Protein AF-0000000080723614 (afdb_homodimer)

Foldseek 3Di:
DDDDQDDDPPDDPVNVVLVVQLVCLQQVCLQVVPLVSNLVQADQKAWEACCQPPVVVGIDIDGSNVCSCVQCDQAHSVALQKGKGWDWDDKRWDDDDPFKTKIKTFTKIKIFGFDPPFDSPDPPGDTDFIKIFGWIKIWMWGDDPNGTHTHYIYIHTPDMDTDVNPRSHGPPCPVVPPPPPD/DDDDQDDDPPDDPVNVVLVVVLVVLCQCCLQVVPLVSNLVQADQKAKEACCQPPVVVGIDMDGSNVCSCVQCDQAHSVALQKGKGWDWDDKGWPDDDPFKTKIKTWTKIKIFGFDPPFDSPDPPGDTDFIKIFGWIKIWMWGDDPNGTHTHYIYIHTPDMDTDVNPRSHGPPCPVVPPPPPD

Organism: Metarhizium acridum (strain CQMa 102) (NCBI:txid655827)

Nearest PDB structures (foldseek):
  5std-assembly1_A  TM=8.911E-01  e=7.686E-14  Pyricularia grisea
  1idp-assembly1_C  TM=8.870E-01  e=5.670E-13  Pyricularia grisea
  1std-assembly1_A  TM=8.731E-01  e=3.719E-12  Pyricularia grisea
  8abu-assembly1_C  TM=6.991E-01  e=4.973E-06  Novosphingobium aromaticivorans DSM 12444
  8abu-assembly1_B  TM=6.973E-01  e=5.594E-06  Novosphingobium aromaticivorans DSM 12444

Sequence (364 aa):
MAFEIYTASSLSFQDYVAICQCARALVDGYDRKDKVRVRASLAPSIVVDYSKVVPEWGRKKYEADGFVDLWLGPNHLGVKALATQHLLGAPYFKSVTEGEIVVEWQQLASHGRRLEGEDYMHPLCKISEISDGRSWMQQTYVKVDEQWRIAEIRPEVLYSTGDFLNIGRPDGKDSRNINPSSMAFEIYTASSLSFQDYVAICQCARALVDGYDRKDKVRVRASLAPSIVVDYSKVVPEWGRKKYEADGFVDLWLGPNHLGVKALATQHLLGAPYFKSVTEGEIVVEWQQLASHGRRLEGEDYMHPLCKISEISDGRSWMQQTYVKVDEQWRIAEIRPEVLYSTGDFLNIGRPDGKDSRNINPSS

Structure (mmCIF, N/CA/C/O backbone):
data_AF-0000000080723614-model_v1
#
loop_
_entity.id
_entity.type
_entity.pdbx_description
1 polymer 'Scytalone dehydratase-like protein Arp1'
#
loop_
_atom_site.group_PDB
_atom_site.id
_atom_site.type_symbol
_atom_site.label_atom_id
_atom_site.label_alt_id
_atom_site.label_comp_id
_atom_site.label_asym_id
_atom_site.label_entity_id
_atom_site.label_seq_id
_atom_site.pdbx_PDB_ins_code
_atom_site.Cartn_x
_atom_site.Cartn_y
_atom_site.Cartn_z
_atom_site.occupancy
_atom_site.B_iso_or_equiv
_atom_site.auth_seq_id
_atom_site.auth_comp_id
_atom_site.auth_asym_id
_atom_site.auth_atom_id
_atom_site.pdbx_PDB_model_num
ATOM 1 N N . MET A 1 1 ? -0.157 -5.07 -36.281 1 64.56 1 MET A N 1
ATOM 2 C CA . MET A 1 1 ? -1.461 -5.512 -35.781 1 64.56 1 MET A CA 1
ATOM 3 C C . MET A 1 1 ? -2.014 -4.535 -34.75 1 64.56 1 MET A C 1
ATOM 5 O O . MET A 1 1 ? -1.252 -3.912 -34.031 1 64.56 1 MET A O 1
ATOM 9 N N . ALA A 1 2 ? -3.295 -4.273 -34.906 1 78.81 2 ALA A N 1
ATOM 10 C CA . ALA A 1 2 ? -3.91 -3.26 -34.031 1 78.81 2 ALA A CA 1
ATOM 11 C C . ALA A 1 2 ? -4.074 -3.768 -32.625 1 78.81 2 ALA A C 1
ATOM 13 O O . ALA A 1 2 ? -4.312 -4.957 -32.406 1 78.81 2 ALA A O 1
ATOM 14 N N . PHE A 1 3 ? -3.631 -3.115 -31.672 1 88.44 3 PHE A N 1
ATOM 15 C CA . PHE A 1 3 ? -3.828 -3.422 -30.266 1 88.44 3 PHE A CA 1
ATOM 16 C C . PHE A 1 3 ? -5.309 -3.422 -29.922 1 88.44 3 PHE A C 1
ATOM 18 O O . PHE A 1 3 ? -6.027 -2.467 -30.219 1 88.44 3 PHE A O 1
ATOM 25 N N . GLU A 1 4 ? -5.812 -4.598 -29.391 1 89.12 4 GLU A N 1
ATOM 26 C CA . GLU A 1 4 ? -7.191 -4.691 -28.922 1 89.12 4 GLU A CA 1
ATOM 27 C C . GLU A 1 4 ? -7.246 -4.867 -27.406 1 89.12 4 GLU A C 1
ATOM 29 O O . GLU A 1 4 ? -6.5 -5.672 -26.844 1 89.12 4 GLU A O 1
ATOM 34 N N . ILE A 1 5 ? -8.125 -4.055 -26.812 1 92.69 5 ILE A N 1
ATOM 35 C CA . ILE A 1 5 ? -8.305 -4.172 -25.375 1 92.69 5 ILE A CA 1
ATOM 36 C C . ILE A 1 5 ? -8.961 -5.512 -25.047 1 92.69 5 ILE A C 1
ATOM 38 O O . ILE A 1 5 ? -10.109 -5.758 -25.422 1 92.69 5 ILE A O 1
ATOM 42 N N . TYR A 1 6 ? -8.219 -6.27 -24.281 1 91.25 6 TYR A N 1
ATOM 43 C CA . TYR A 1 6 ? -8.695 -7.594 -23.906 1 91.25 6 TYR A CA 1
ATOM 44 C C . TYR A 1 6 ? -9.656 -7.52 -22.719 1 91.25 6 TYR A C 1
ATOM 46 O O . TYR A 1 6 ? -9.359 -6.875 -21.719 1 91.25 6 TYR A O 1
ATOM 54 N N . THR A 1 7 ? -10.828 -8.109 -22.906 1 89.56 7 THR A N 1
ATOM 55 C CA . THR A 1 7 ? -11.789 -8.289 -21.828 1 89.56 7 THR A CA 1
ATOM 56 C C . THR A 1 7 ? -12.281 -9.734 -21.781 1 89.56 7 THR A C 1
ATOM 58 O O . THR A 1 7 ? -12.82 -10.25 -22.766 1 89.56 7 THR A O 1
ATOM 61 N N . ALA A 1 8 ? -11.992 -10.336 -20.734 1 86.5 8 ALA A N 1
ATOM 62 C CA . ALA A 1 8 ? -12.406 -11.727 -20.625 1 86.5 8 ALA A CA 1
ATOM 63 C C . ALA A 1 8 ? -13.828 -11.836 -20.078 1 86.5 8 ALA A C 1
ATOM 65 O O . ALA A 1 8 ? -14.102 -11.398 -18.953 1 86.5 8 ALA A O 1
ATOM 66 N N . SER A 1 9 ? -14.664 -12.5 -20.766 1 88 9 SER A N 1
ATOM 67 C CA . SER A 1 9 ? -16.031 -12.719 -20.297 1 88 9 SER A CA 1
ATOM 68 C C . SER A 1 9 ? -16.078 -13.82 -19.25 1 88 9 SER A C 1
ATOM 70 O O . SER A 1 9 ? -17.047 -13.914 -18.484 1 88 9 SER A O 1
ATOM 72 N N . SER A 1 10 ? -15.094 -14.602 -19.172 1 92.12 10 SER A N 1
ATOM 73 C CA . SER A 1 10 ? -15.086 -15.758 -18.281 1 92.12 10 SER A CA 1
ATOM 74 C C . SER A 1 10 ? -14.492 -15.398 -16.922 1 92.12 10 SER A C 1
ATOM 76 O O . SER A 1 10 ? -14.477 -16.234 -16.016 1 92.12 10 SER A O 1
ATOM 78 N N . LEU A 1 11 ? -14.008 -14.18 -16.766 1 95.69 11 LEU A N 1
ATOM 79 C CA . LEU A 1 11 ? -13.469 -13.781 -15.477 1 95.69 11 LEU A CA 1
ATOM 80 C C . LEU A 1 11 ? -14.594 -13.531 -14.477 1 95.69 11 LEU A C 1
ATOM 82 O O . LEU A 1 11 ? -15.367 -12.586 -14.633 1 95.69 11 LEU A O 1
ATOM 86 N N . SER A 1 12 ? -14.672 -14.344 -13.422 1 94.5 12 SER A N 1
ATOM 87 C CA . SER A 1 12 ? -15.656 -14.117 -12.367 1 94.5 12 SER A CA 1
ATOM 88 C C . SER A 1 12 ? -15.156 -13.109 -11.344 1 94.5 12 SER A C 1
ATOM 90 O O . SER A 1 12 ? -13.945 -12.883 -11.227 1 94.5 12 SER A O 1
ATOM 92 N N . PHE A 1 13 ? -16.062 -12.562 -10.656 1 95.88 13 PHE A N 1
ATOM 93 C CA . PHE A 1 13 ? -15.695 -11.656 -9.578 1 95.88 13 PHE A CA 1
ATOM 94 C C . PHE A 1 13 ? -14.867 -12.391 -8.523 1 95.88 13 PHE A C 1
ATOM 96 O O . PHE A 1 13 ? -13.898 -11.836 -7.996 1 95.88 13 PHE A O 1
ATOM 103 N N . GLN A 1 14 ? -15.188 -13.617 -8.234 1 94.5 14 GLN A N 1
ATOM 104 C CA . GLN A 1 14 ? -14.469 -14.406 -7.246 1 94.5 14 GLN A CA 1
ATOM 105 C C . GLN A 1 14 ? -13.031 -14.672 -7.695 1 94.5 14 GLN A C 1
ATOM 107 O O . GLN A 1 14 ? -12.102 -14.609 -6.887 1 94.5 14 GLN A O 1
ATOM 112 N N . ASP A 1 15 ? -12.891 -14.961 -8.984 1 96.5 15 ASP A N 1
ATOM 113 C CA . ASP A 1 15 ? -11.539 -15.133 -9.516 1 96.5 15 ASP A CA 1
ATOM 114 C C . ASP A 1 15 ? -10.742 -13.836 -9.43 1 96.5 15 ASP A C 1
ATOM 116 O O . ASP A 1 15 ? -9.562 -13.844 -9.086 1 96.5 15 ASP A O 1
ATOM 120 N N . TYR A 1 16 ? -11.445 -12.727 -9.75 1 96.94 16 TYR A N 1
ATOM 121 C CA . TYR A 1 16 ? -10.812 -11.414 -9.664 1 96.94 16 TYR A CA 1
ATOM 122 C C . TYR A 1 16 ? -10.297 -11.148 -8.258 1 96.94 16 TYR A C 1
ATOM 124 O O . TYR A 1 16 ? -9.133 -10.781 -8.07 1 96.94 16 TYR A O 1
ATOM 132 N N . VAL A 1 17 ? -11.086 -11.383 -7.262 1 97.25 17 VAL A N 1
ATOM 133 C CA . VAL A 1 17 ? -10.711 -11.133 -5.875 1 97.25 17 VAL A CA 1
ATOM 134 C C . VAL A 1 17 ? -9.594 -12.078 -5.457 1 97.25 17 VAL A C 1
ATOM 136 O O . VAL A 1 17 ? -8.633 -11.664 -4.805 1 97.25 17 VAL A O 1
ATOM 139 N N . ALA A 1 18 ? -9.719 -13.312 -5.836 1 97.62 18 ALA A N 1
ATOM 140 C CA . ALA A 1 18 ? -8.711 -14.305 -5.473 1 97.62 18 ALA A CA 1
ATOM 141 C C . ALA A 1 18 ? -7.336 -13.922 -6.023 1 97.62 18 ALA A C 1
ATOM 143 O O . ALA A 1 18 ? -6.324 -14.055 -5.332 1 97.62 18 ALA A O 1
ATOM 144 N N . ILE A 1 19 ? -7.309 -13.438 -7.273 1 98.31 19 ILE A N 1
ATOM 145 C CA . ILE A 1 19 ? -6.07 -13.008 -7.91 1 98.31 19 ILE A CA 1
ATOM 146 C C . ILE A 1 19 ? -5.492 -11.812 -7.152 1 98.31 19 ILE A C 1
ATOM 148 O O . ILE A 1 19 ? -4.301 -11.781 -6.848 1 98.31 19 ILE A O 1
ATOM 152 N N . CYS A 1 20 ? -6.324 -10.875 -6.816 1 97.94 20 CYS A N 1
ATOM 153 C CA . CYS A 1 20 ? -5.875 -9.688 -6.102 1 97.94 20 CYS A CA 1
ATOM 154 C C . CYS A 1 20 ? -5.32 -10.047 -4.73 1 97.94 20 CYS A C 1
ATOM 156 O O . CYS A 1 20 ? -4.266 -9.555 -4.332 1 97.94 20 CYS A O 1
ATOM 158 N N . GLN A 1 21 ? -6.016 -10.922 -4.023 1 98.25 21 GLN A N 1
ATOM 159 C CA . GLN A 1 21 ? -5.582 -11.352 -2.701 1 98.25 21 GLN A CA 1
ATOM 160 C C . GLN A 1 21 ? -4.246 -12.094 -2.773 1 98.25 21 GLN A C 1
ATOM 162 O O . GLN A 1 21 ? -3.387 -11.914 -1.908 1 98.25 21 GLN A O 1
ATOM 167 N N . CYS A 1 22 ? -4.09 -12.875 -3.771 1 98.69 22 CYS A N 1
ATOM 168 C CA . CYS A 1 22 ? -2.848 -13.625 -3.941 1 98.69 22 CYS A CA 1
ATOM 169 C C . CYS A 1 22 ? -1.688 -12.688 -4.258 1 98.69 22 CYS A C 1
ATOM 171 O O . CYS A 1 22 ? -0.614 -12.805 -3.664 1 98.69 22 CYS A O 1
ATOM 173 N N . ALA A 1 23 ? -1.914 -11.773 -5.203 1 98.75 23 ALA A N 1
A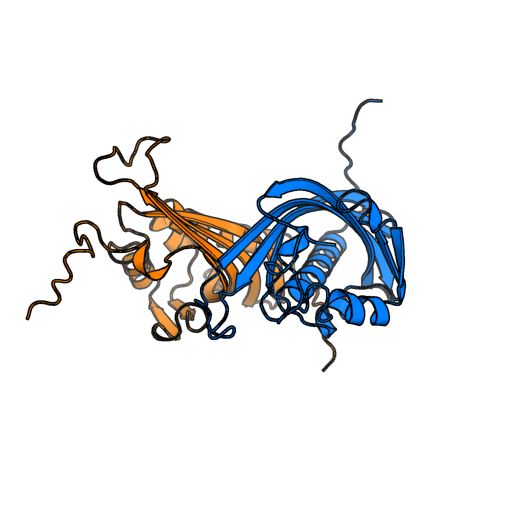TOM 174 C CA . ALA A 1 23 ? -0.896 -10.773 -5.531 1 98.75 23 ALA A CA 1
ATOM 175 C C . ALA A 1 23 ? -0.497 -9.977 -4.297 1 98.75 23 ALA A C 1
ATOM 177 O O . ALA A 1 23 ? 0.69 -9.75 -4.047 1 98.75 23 ALA A O 1
ATOM 178 N N . ARG A 1 24 ? -1.442 -9.586 -3.494 1 98.56 24 ARG A N 1
ATOM 179 C CA . ARG A 1 24 ? -1.199 -8.828 -2.275 1 98.56 24 ARG A CA 1
ATOM 180 C C . ARG A 1 24 ? -0.416 -9.656 -1.259 1 98.56 24 ARG A C 1
ATOM 182 O O . ARG A 1 24 ? 0.479 -9.133 -0.588 1 98.56 24 ARG A O 1
ATOM 189 N N . ALA A 1 25 ? -0.79 -10.867 -1.139 1 98.5 25 ALA A N 1
ATOM 190 C CA . ALA A 1 25 ? -0.063 -11.727 -0.207 1 98.5 25 ALA A CA 1
ATOM 191 C C . ALA A 1 25 ? 1.421 -11.781 -0.558 1 98.5 25 ALA A C 1
ATOM 193 O O . ALA A 1 25 ? 2.277 -11.727 0.329 1 98.5 25 ALA A O 1
ATOM 194 N N . LEU A 1 26 ? 1.695 -11.875 -1.829 1 98.69 26 LEU A N 1
ATOM 195 C CA . LEU A 1 26 ? 3.092 -11.938 -2.246 1 98.69 26 LEU A CA 1
ATOM 196 C C . LEU A 1 26 ? 3.828 -10.648 -1.872 1 98.69 26 LEU A C 1
ATOM 198 O O . LEU A 1 26 ? 4.844 -10.695 -1.175 1 98.69 26 LEU A O 1
ATOM 202 N N . VAL A 1 27 ? 3.35 -9.531 -2.307 1 98.44 27 VAL A N 1
ATOM 203 C CA . VAL A 1 27 ? 4.094 -8.281 -2.154 1 98.44 27 VAL A CA 1
ATOM 204 C C . VAL A 1 27 ? 4.117 -7.871 -0.686 1 98.44 27 VAL A C 1
ATOM 206 O O . VAL A 1 27 ? 5.105 -7.309 -0.207 1 98.44 27 VAL A O 1
ATOM 209 N N . ASP A 1 28 ? 3.037 -8.117 0.077 1 97.62 28 ASP A N 1
ATOM 210 C CA . ASP A 1 28 ? 3.064 -7.902 1.521 1 97.62 28 ASP A CA 1
ATOM 211 C C . ASP A 1 28 ? 4.141 -8.758 2.184 1 97.62 28 ASP A C 1
ATOM 213 O O . ASP A 1 28 ? 4.812 -8.305 3.115 1 97.62 28 ASP A O 1
ATOM 217 N N . GLY A 1 29 ? 4.184 -9.984 1.721 1 98.12 29 GLY A N 1
ATOM 218 C CA . GLY A 1 29 ? 5.227 -10.859 2.236 1 98.12 29 GLY A CA 1
ATOM 219 C C . GLY A 1 29 ? 6.625 -10.312 2.012 1 98.12 29 GLY A C 1
ATOM 220 O O . GLY A 1 29 ? 7.473 -10.375 2.904 1 98.12 29 GLY A O 1
ATOM 221 N N . TYR A 1 30 ? 6.883 -9.773 0.778 1 98.19 30 TYR A N 1
ATOM 222 C CA . TYR A 1 30 ? 8.156 -9.109 0.501 1 98.19 30 TYR A CA 1
ATOM 223 C C . TYR A 1 30 ? 8.414 -7.992 1.498 1 98.19 30 TYR A C 1
ATOM 225 O O . TYR A 1 30 ? 9.484 -7.934 2.115 1 98.19 30 TYR A O 1
ATOM 233 N N . ASP A 1 31 ? 7.48 -7.137 1.67 1 98 31 ASP A N 1
ATOM 234 C CA . ASP A 1 31 ? 7.66 -5.883 2.396 1 98 31 ASP A CA 1
ATOM 235 C C . ASP A 1 31 ? 7.746 -6.129 3.9 1 98 31 ASP A C 1
ATOM 237 O O . ASP A 1 31 ? 8.453 -5.414 4.609 1 98 31 ASP A O 1
ATOM 241 N N . ARG A 1 32 ? 7.059 -7.168 4.402 1 96.62 32 ARG A N 1
ATOM 242 C CA . ARG A 1 32 ? 7.074 -7.535 5.812 1 96.62 32 ARG A CA 1
ATOM 243 C C . ARG A 1 32 ? 8.188 -8.539 6.105 1 96.62 32 ARG A C 1
ATOM 245 O O . ARG A 1 32 ? 8.43 -8.883 7.262 1 96.62 32 ARG A O 1
ATOM 252 N N . LYS A 1 33 ? 8.828 -9.023 5.035 1 96.69 33 LYS A N 1
ATOM 253 C CA . LYS A 1 33 ? 9.789 -10.109 5.148 1 96.69 33 LYS A CA 1
ATOM 254 C C . LYS A 1 33 ? 9.156 -11.344 5.789 1 96.69 33 LYS A C 1
ATOM 256 O O . LYS A 1 33 ? 9.766 -11.984 6.645 1 96.69 33 LYS A O 1
ATOM 261 N N . ASP A 1 34 ? 7.961 -11.648 5.434 1 97.5 34 ASP A N 1
ATOM 262 C CA . ASP A 1 34 ? 7.148 -12.727 5.98 1 97.5 34 ASP A CA 1
ATOM 263 C C . ASP A 1 34 ? 7.203 -13.961 5.086 1 97.5 34 ASP A C 1
ATOM 265 O O . ASP A 1 34 ? 6.48 -14.047 4.094 1 97.5 34 ASP A O 1
ATOM 269 N N . LYS A 1 35 ? 7.926 -14.938 5.449 1 97.56 35 LYS A N 1
ATOM 270 C CA . LYS A 1 35 ? 8.18 -16.109 4.621 1 97.56 35 LYS A CA 1
ATOM 271 C C . LYS A 1 35 ? 6.906 -16.922 4.395 1 97.56 35 LYS A C 1
ATOM 273 O O . LYS A 1 35 ? 6.68 -17.438 3.303 1 97.56 35 LYS A O 1
ATOM 278 N N . VAL A 1 36 ? 6.098 -17 5.371 1 97.62 36 VAL A N 1
ATOM 279 C CA . VAL A 1 36 ? 4.898 -17.828 5.285 1 97.62 36 VAL A CA 1
ATOM 280 C C . VAL A 1 36 ? 3.906 -17.203 4.305 1 97.62 36 VAL A C 1
ATOM 282 O O . VAL A 1 36 ? 3.275 -17.922 3.52 1 97.62 36 VAL A O 1
ATOM 285 N N . ARG A 1 37 ? 3.811 -15.898 4.305 1 97.5 37 ARG A N 1
ATOM 286 C CA . ARG A 1 37 ? 2.928 -15.203 3.379 1 97.5 37 ARG A CA 1
ATOM 287 C C . ARG A 1 37 ? 3.398 -15.367 1.938 1 97.5 37 ARG A C 1
ATOM 289 O O . ARG A 1 37 ? 2.594 -15.625 1.042 1 97.5 37 ARG A O 1
ATOM 296 N N . VAL A 1 38 ? 4.719 -15.195 1.733 1 98.44 38 VAL A N 1
ATOM 297 C CA . VAL A 1 38 ? 5.262 -15.391 0.391 1 98.44 38 VAL A CA 1
ATOM 298 C C . VAL A 1 38 ? 4.992 -16.812 -0.079 1 98.44 38 VAL A C 1
ATOM 300 O O . VAL A 1 38 ? 4.477 -17.031 -1.18 1 98.44 38 VAL A O 1
ATOM 303 N N . ARG A 1 39 ? 5.207 -17.734 0.759 1 98.5 39 ARG A N 1
ATOM 304 C CA . ARG A 1 39 ? 5.031 -19.141 0.379 1 98.5 39 ARG A CA 1
ATOM 305 C C . ARG A 1 39 ? 3.578 -19.438 0.027 1 98.5 39 ARG A C 1
ATOM 307 O O . ARG A 1 39 ? 3.303 -20.188 -0.909 1 98.5 39 ARG A O 1
ATOM 314 N N . ALA A 1 40 ? 2.68 -18.891 0.73 1 98.25 40 ALA A N 1
ATOM 315 C CA . ALA A 1 40 ? 1.254 -19.125 0.525 1 98.25 40 ALA A CA 1
ATOM 316 C C . ALA A 1 40 ? 0.807 -18.641 -0.849 1 98.25 40 ALA A C 1
ATOM 318 O O . ALA A 1 40 ? -0.188 -19.125 -1.394 1 98.25 40 ALA A O 1
ATOM 319 N N . SER A 1 41 ? 1.516 -17.719 -1.419 1 98.69 41 SER A N 1
ATOM 320 C CA . SER A 1 41 ? 1.107 -17.094 -2.676 1 98.69 41 SER A CA 1
ATOM 321 C C . SER A 1 41 ? 1.648 -17.875 -3.875 1 98.69 41 SER A C 1
ATOM 323 O O . SER A 1 41 ? 1.211 -17.656 -5.008 1 98.69 41 SER A O 1
ATOM 325 N N . LEU A 1 42 ? 2.539 -18.812 -3.623 1 98.81 42 LEU A N 1
ATOM 326 C CA . LEU A 1 42 ? 3.309 -19.391 -4.715 1 98.81 42 LEU A CA 1
ATOM 327 C C . LEU A 1 42 ? 2.777 -20.781 -5.07 1 98.81 42 LEU A C 1
ATOM 329 O O . LEU A 1 42 ? 2.365 -21.531 -4.191 1 98.81 42 LEU A O 1
ATOM 333 N N . ALA A 1 43 ? 2.799 -21.109 -6.348 1 98.81 43 ALA A N 1
ATOM 334 C CA . ALA A 1 43 ? 2.729 -22.5 -6.805 1 98.81 43 ALA A CA 1
ATOM 335 C C . ALA A 1 43 ? 3.943 -23.281 -6.332 1 98.81 43 ALA A C 1
ATOM 337 O O . ALA A 1 43 ? 4.918 -22.719 -5.844 1 98.81 43 ALA A O 1
ATOM 338 N N . PRO A 1 44 ? 3.887 -24.594 -6.441 1 98.56 44 PRO A N 1
ATOM 339 C CA . PRO A 1 44 ? 4.992 -25.422 -5.961 1 98.56 44 PRO A CA 1
ATOM 340 C C . PRO A 1 44 ? 6.324 -25.078 -6.617 1 98.56 44 PRO A C 1
ATOM 342 O O . PRO A 1 44 ? 7.383 -25.25 -6.008 1 98.56 44 PRO A O 1
ATOM 345 N N . SER A 1 45 ? 6.215 -24.625 -7.84 1 98.62 45 SER A N 1
ATOM 346 C CA . SER A 1 45 ? 7.375 -24.062 -8.523 1 98.62 45 SER A CA 1
ATOM 347 C C . SER A 1 45 ? 7.059 -22.688 -9.094 1 98.62 45 SER A C 1
ATOM 349 O O . SER A 1 45 ? 5.906 -22.391 -9.398 1 98.62 45 SER A O 1
ATOM 351 N N . ILE A 1 46 ? 8.141 -21.891 -9.219 1 98.69 46 ILE A N 1
ATOM 352 C CA . ILE A 1 46 ? 7.945 -20.547 -9.719 1 98.69 46 ILE A CA 1
ATOM 353 C C . ILE A 1 46 ? 9.062 -20.172 -10.695 1 98.69 46 ILE A C 1
ATOM 355 O O . ILE A 1 46 ? 10.234 -20.453 -10.43 1 98.69 46 ILE A O 1
ATOM 359 N N . VAL A 1 47 ? 8.633 -19.609 -11.766 1 98.81 47 VAL A N 1
ATOM 360 C CA . VAL A 1 47 ? 9.57 -19.031 -12.727 1 98.81 47 VAL A CA 1
ATOM 361 C C . VAL A 1 47 ? 9.734 -17.531 -12.461 1 98.81 47 VAL A C 1
ATOM 363 O O . VAL A 1 47 ? 8.742 -16.812 -12.312 1 98.81 47 VAL A O 1
ATOM 366 N N . VAL A 1 48 ? 10.969 -17.109 -12.367 1 98.38 48 VAL A N 1
ATOM 367 C CA . VAL A 1 48 ? 11.312 -15.711 -12.148 1 98.38 48 VAL A CA 1
ATOM 368 C C . VAL A 1 48 ? 12.133 -15.188 -13.328 1 98.38 48 VAL A C 1
ATOM 370 O O . VAL A 1 48 ? 13.227 -15.688 -13.602 1 98.38 48 VAL A O 1
ATOM 373 N N . ASP A 1 49 ? 11.609 -14.219 -14.031 1 98.25 49 ASP A N 1
ATOM 374 C CA . ASP A 1 49 ? 12.289 -13.641 -15.188 1 98.25 49 ASP A CA 1
ATOM 375 C C . ASP A 1 49 ? 12.633 -12.172 -14.945 1 98.25 49 ASP A C 1
ATOM 377 O O . ASP A 1 49 ? 11.805 -11.289 -15.188 1 98.25 49 ASP A O 1
ATOM 381 N N . TYR A 1 50 ? 13.836 -11.875 -14.562 1 96.31 50 TYR A N 1
ATOM 382 C CA . TYR A 1 50 ? 14.289 -10.516 -14.258 1 96.31 50 TYR A CA 1
ATOM 383 C C . TYR A 1 50 ? 15.117 -9.945 -15.398 1 96.31 50 TYR A C 1
ATOM 385 O O . TYR A 1 50 ? 15.82 -8.953 -15.227 1 96.31 50 TYR A O 1
ATOM 393 N N . SER A 1 51 ? 15.039 -10.508 -16.578 1 96.56 51 SER A N 1
ATOM 394 C CA . SER A 1 51 ? 15.875 -10.117 -17.703 1 96.56 51 SER A CA 1
ATOM 395 C C . SER A 1 51 ? 15.594 -8.68 -18.125 1 96.56 51 SER A C 1
ATOM 397 O O . SER A 1 51 ? 16.438 -8.031 -18.75 1 96.56 51 SER A O 1
ATOM 399 N N . LYS A 1 52 ? 14.398 -8.172 -17.859 1 95.12 52 LYS A N 1
ATOM 400 C CA . LYS A 1 52 ? 14.047 -6.812 -18.25 1 95.12 52 LYS A CA 1
ATOM 401 C C . LYS A 1 52 ? 14.234 -5.844 -17.094 1 95.12 52 LYS A C 1
ATOM 403 O O . LYS A 1 52 ? 13.773 -4.699 -17.141 1 95.12 52 LYS A O 1
ATOM 408 N N . VAL A 1 53 ? 14.867 -6.258 -15.977 1 92.69 53 VAL A N 1
ATOM 409 C CA . VAL A 1 53 ? 15.266 -5.418 -14.852 1 92.69 53 VAL A CA 1
ATOM 410 C C . VAL A 1 53 ? 16.797 -5.434 -14.719 1 92.69 53 VAL A C 1
ATOM 412 O O . VAL A 1 53 ? 17.438 -4.387 -14.789 1 92.69 53 VAL A O 1
ATOM 415 N N . VAL A 1 54 ? 17.297 -6.609 -14.484 1 91.81 54 VAL A N 1
ATOM 416 C CA . VAL A 1 54 ? 18.734 -6.883 -14.453 1 91.81 54 VAL A CA 1
ATOM 417 C C . VAL A 1 54 ? 19.062 -8 -15.438 1 91.81 54 VAL A C 1
ATOM 419 O O . VAL A 1 54 ? 18.984 -9.188 -15.102 1 91.81 54 VAL A O 1
ATOM 422 N N . PRO A 1 55 ? 19.469 -7.621 -16.609 1 93.12 55 PRO A N 1
ATOM 423 C CA . PRO A 1 55 ? 19.672 -8.609 -17.672 1 93.12 55 PRO A CA 1
ATOM 424 C C . PRO A 1 55 ? 20.547 -9.789 -17.234 1 93.12 55 PRO A C 1
ATOM 426 O O . PRO A 1 55 ? 20.266 -10.93 -17.594 1 93.12 55 PRO A O 1
ATOM 429 N N . GLU A 1 56 ? 21.516 -9.609 -16.344 1 91.94 56 GLU A N 1
ATOM 430 C CA . GLU A 1 56 ? 22.453 -10.633 -15.906 1 91.94 56 GLU A CA 1
ATOM 431 C C . GLU A 1 56 ? 21.766 -11.68 -15.039 1 91.94 56 GLU A C 1
ATOM 433 O O . GLU A 1 56 ? 22.266 -12.805 -14.914 1 91.94 56 GLU A O 1
ATOM 438 N N . TRP A 1 57 ? 20.625 -11.336 -14.492 1 91.12 57 TRP A N 1
ATOM 439 C CA . TRP A 1 57 ? 19.938 -12.281 -13.625 1 91.12 57 TRP A CA 1
ATOM 440 C C . TRP A 1 57 ? 19.125 -13.281 -14.438 1 91.12 57 TRP A C 1
ATOM 442 O O . TRP A 1 57 ? 18.875 -14.398 -13.984 1 91.12 57 TRP A O 1
ATOM 452 N N . GLY A 1 58 ? 18.656 -12.938 -15.68 1 95 58 GLY A N 1
ATOM 453 C CA . GLY A 1 58 ? 17.984 -13.828 -16.609 1 95 58 GLY A CA 1
ATOM 454 C C . GLY A 1 58 ? 16.688 -14.398 -16.062 1 95 58 GLY A C 1
ATOM 455 O O . GLY A 1 58 ? 15.992 -13.742 -15.281 1 95 58 GLY A O 1
ATOM 456 N N . ARG A 1 59 ? 16.328 -15.531 -16.672 1 97.94 59 ARG A N 1
ATOM 457 C CA . ARG A 1 59 ? 15.141 -16.297 -16.312 1 97.94 59 ARG A CA 1
ATOM 458 C C . ARG A 1 59 ? 15.523 -17.609 -15.625 1 97.94 59 ARG A C 1
ATOM 460 O O . ARG A 1 59 ? 16.344 -18.375 -16.125 1 97.94 59 ARG A O 1
ATOM 467 N N . LYS A 1 60 ? 14.922 -17.859 -14.414 1 98.25 60 LYS A N 1
ATOM 468 C CA . LYS A 1 60 ? 15.258 -19.047 -13.617 1 98.25 60 LYS A CA 1
ATOM 469 C C . LYS A 1 60 ? 14.008 -19.672 -13.016 1 98.25 60 LYS A C 1
ATOM 471 O O . LYS A 1 60 ? 13.008 -18.984 -12.789 1 98.25 60 LYS A O 1
ATOM 476 N N . LYS A 1 61 ? 14.133 -20.906 -12.773 1 98.62 61 LYS A N 1
ATOM 477 C CA . LYS A 1 61 ? 13.062 -21.641 -12.102 1 98.62 61 LYS A CA 1
ATOM 478 C C . LYS A 1 61 ? 13.5 -22.094 -10.703 1 98.62 61 LYS A C 1
ATOM 480 O O . LYS A 1 61 ? 14.625 -22.562 -10.516 1 98.62 61 LYS A O 1
ATOM 485 N N . TYR A 1 62 ? 12.633 -21.922 -9.727 1 98.44 62 TYR A N 1
ATOM 486 C CA . TYR A 1 62 ? 12.875 -22.312 -8.352 1 98.44 62 TYR A CA 1
ATOM 487 C C . TYR A 1 62 ? 11.75 -23.203 -7.828 1 98.44 62 TYR A C 1
ATOM 489 O O . TYR A 1 62 ? 10.602 -23.078 -8.258 1 98.44 62 TYR A O 1
ATOM 497 N N . GLU A 1 63 ? 12.125 -24.125 -6.91 1 98.81 63 GLU A N 1
ATOM 498 C CA . GLU A 1 63 ? 11.086 -24.625 -6.012 1 98.81 63 GLU A CA 1
ATOM 499 C C . GLU A 1 63 ? 10.633 -23.547 -5.043 1 98.81 63 GLU A C 1
ATOM 501 O O . GLU A 1 63 ? 11.438 -22.719 -4.605 1 98.81 63 GLU A O 1
ATOM 506 N N . ALA A 1 64 ? 9.398 -23.562 -4.684 1 98.5 64 ALA A N 1
ATOM 507 C CA . ALA A 1 64 ? 8.797 -22.484 -3.924 1 98.5 64 ALA A CA 1
ATOM 508 C C . ALA A 1 64 ? 9.57 -22.203 -2.637 1 98.5 64 ALA A C 1
ATOM 510 O O . ALA A 1 64 ? 9.898 -21.062 -2.33 1 98.5 64 ALA A O 1
ATOM 511 N N . ASP A 1 65 ? 9.828 -23.266 -1.895 1 98.25 65 ASP A N 1
ATOM 512 C CA . ASP A 1 65 ? 10.523 -23.094 -0.624 1 98.25 65 ASP A CA 1
ATOM 513 C C . ASP A 1 65 ? 11.914 -22.484 -0.836 1 98.25 65 ASP A C 1
ATOM 515 O O . ASP A 1 65 ? 12.352 -21.641 -0.062 1 98.25 65 ASP A O 1
ATOM 519 N N . GLY A 1 66 ? 12.594 -22.984 -1.846 1 98.25 66 GLY A N 1
ATOM 520 C CA . GLY A 1 66 ? 13.906 -22.438 -2.17 1 98.25 66 GLY A CA 1
ATOM 521 C C . GLY A 1 66 ? 13.859 -20.969 -2.549 1 98.25 66 GLY A C 1
ATOM 522 O O . GLY A 1 66 ? 14.719 -20.188 -2.127 1 98.25 66 GLY A O 1
ATOM 523 N N . PHE A 1 67 ? 12.891 -20.625 -3.344 1 98.38 67 PHE A N 1
ATOM 524 C CA . PHE A 1 67 ? 12.695 -19.234 -3.725 1 98.38 67 PHE A CA 1
ATOM 525 C C . PHE A 1 67 ? 12.484 -18.359 -2.494 1 98.38 67 PHE A C 1
ATOM 527 O O . PHE A 1 67 ? 13.109 -17.297 -2.361 1 98.38 67 PHE A O 1
ATOM 534 N N . VAL A 1 68 ? 11.594 -18.766 -1.586 1 98.44 68 VAL A N 1
ATOM 535 C CA . VAL A 1 68 ? 11.273 -18.016 -0.384 1 98.44 68 VAL A CA 1
ATOM 536 C C . VAL A 1 68 ? 12.547 -17.766 0.426 1 98.44 68 VAL A C 1
ATOM 538 O O . VAL A 1 68 ? 12.828 -16.625 0.829 1 98.44 68 VAL A O 1
ATOM 541 N N . ASP A 1 69 ? 13.336 -18.766 0.612 1 97.81 69 ASP A N 1
ATOM 542 C CA . ASP A 1 69 ? 14.555 -18.672 1.414 1 97.81 69 ASP A CA 1
ATOM 543 C C . ASP A 1 69 ? 15.57 -17.75 0.754 1 97.81 69 ASP A C 1
ATOM 545 O O . ASP A 1 69 ? 16.219 -16.953 1.432 1 97.81 69 ASP A O 1
ATOM 549 N N . LEU A 1 70 ? 15.672 -17.891 -0.511 1 96.69 70 LEU A N 1
ATOM 550 C CA . LEU A 1 70 ? 16.656 -17.109 -1.244 1 96.69 70 LEU A CA 1
ATOM 551 C C . LEU A 1 70 ? 16.234 -15.641 -1.313 1 96.69 70 LEU A C 1
ATOM 553 O O . LEU A 1 70 ? 17.016 -14.742 -0.998 1 96.69 70 LEU A O 1
ATOM 557 N N . TRP A 1 71 ? 15.016 -15.391 -1.718 1 96.44 71 TRP A N 1
ATOM 558 C CA . TRP A 1 71 ? 14.523 -14.047 -2.008 1 96.44 71 TRP A CA 1
ATOM 559 C C . TRP A 1 71 ? 14.391 -13.227 -0.728 1 96.44 71 TRP A C 1
ATOM 561 O O . TRP A 1 71 ? 14.617 -12.016 -0.734 1 96.44 71 TRP A O 1
ATOM 571 N N . LEU A 1 72 ? 14.07 -13.867 0.383 1 97.31 72 LEU A N 1
ATOM 572 C CA . LEU A 1 72 ? 13.945 -13.156 1.65 1 97.31 72 LEU A CA 1
ATOM 573 C C . LEU A 1 72 ? 15.18 -13.383 2.518 1 97.31 72 LEU A C 1
ATOM 575 O O . LEU A 1 72 ? 15.156 -13.117 3.723 1 97.31 72 LEU A O 1
ATOM 579 N N . GLY A 1 73 ? 16.219 -13.836 1.902 1 95.56 73 GLY A N 1
ATOM 580 C CA . GLY A 1 73 ? 17.484 -14.047 2.592 1 95.56 73 GLY A CA 1
ATOM 581 C C . GLY A 1 73 ? 18.328 -12.797 2.689 1 95.56 73 GLY A C 1
ATOM 582 O O . GLY A 1 73 ? 17.953 -11.75 2.152 1 95.56 73 GLY A O 1
ATOM 583 N N . PRO A 1 74 ? 19.484 -12.852 3.309 1 93.19 74 PRO A N 1
ATOM 584 C CA . PRO A 1 74 ? 20.297 -11.688 3.674 1 93.19 74 PRO A CA 1
ATOM 585 C C . PRO A 1 74 ? 21 -11.062 2.473 1 93.19 74 PRO A C 1
ATOM 587 O O . PRO A 1 74 ? 21.609 -10 2.6 1 93.19 74 PRO A O 1
ATOM 590 N N . ASN A 1 75 ? 20.875 -11.641 1.314 1 91.06 75 ASN A N 1
ATOM 591 C CA . ASN A 1 75 ? 21.516 -11.078 0.129 1 91.06 75 ASN A CA 1
ATOM 592 C C . ASN A 1 75 ? 20.484 -10.461 -0.819 1 91.06 75 ASN A C 1
ATOM 594 O O . ASN A 1 75 ? 20.844 -10.023 -1.918 1 91.06 75 ASN A O 1
ATOM 598 N N . HIS A 1 76 ? 19.219 -10.531 -0.469 1 93.5 76 HIS A N 1
ATOM 599 C CA . HIS A 1 76 ? 18.141 -9.938 -1.239 1 93.5 76 HIS A CA 1
ATOM 600 C C . HIS A 1 76 ? 17.219 -9.109 -0.348 1 93.5 76 HIS A C 1
ATOM 602 O O . HIS A 1 76 ? 17.656 -8.172 0.31 1 93.5 76 HIS A O 1
ATOM 608 N N . LEU A 1 77 ? 15.961 -9.406 -0.357 1 95.31 77 LEU A N 1
ATOM 609 C CA . LEU A 1 77 ? 14.992 -8.547 0.319 1 95.31 77 LEU A CA 1
ATOM 610 C C . LEU A 1 77 ? 15.102 -8.695 1.833 1 95.31 77 LEU A C 1
ATOM 612 O O . LEU A 1 77 ? 14.57 -7.867 2.58 1 95.31 77 LEU A O 1
ATOM 616 N N . GLY A 1 78 ? 15.828 -9.695 2.312 1 95.19 78 GLY A N 1
ATOM 617 C CA . GLY A 1 78 ? 15.922 -9.953 3.74 1 95.19 78 GLY A CA 1
ATOM 618 C C . GLY A 1 78 ? 17.016 -9.156 4.418 1 95.19 78 GLY A C 1
ATOM 619 O O . GLY A 1 78 ? 17.266 -9.328 5.613 1 95.19 78 GLY A O 1
ATOM 620 N N . VAL A 1 79 ? 17.734 -8.312 3.707 1 94.69 79 VAL A N 1
ATOM 621 C CA . VAL A 1 79 ? 18.719 -7.402 4.289 1 94.69 79 VAL A CA 1
ATOM 622 C C . VAL A 1 79 ? 18.062 -6.578 5.395 1 94.69 79 VAL A C 1
ATOM 624 O O . VAL A 1 79 ? 17.031 -5.926 5.168 1 94.69 79 VAL A O 1
ATOM 627 N N . LYS A 1 80 ? 18.609 -6.488 6.559 1 93.56 80 LYS A N 1
ATOM 628 C CA . LYS A 1 80 ? 18 -5.871 7.727 1 93.56 80 LYS A CA 1
ATOM 629 C C . LYS A 1 80 ? 17.797 -4.371 7.516 1 93.56 80 LYS A C 1
ATOM 631 O O . LYS A 1 80 ? 16.781 -3.811 7.918 1 93.56 80 LYS A O 1
ATOM 636 N N . ALA A 1 81 ? 18.703 -3.771 6.895 1 95.56 81 ALA A N 1
ATOM 637 C CA . ALA A 1 81 ? 18.672 -2.32 6.727 1 95.56 81 ALA A CA 1
ATOM 638 C C . ALA A 1 81 ? 17.703 -1.929 5.605 1 95.56 81 ALA A C 1
ATOM 640 O O . ALA A 1 81 ? 17.359 -0.752 5.457 1 95.56 81 ALA A O 1
ATOM 641 N N . LEU A 1 82 ? 17.281 -2.883 4.848 1 96.94 82 LEU A N 1
ATOM 642 C CA . LEU A 1 82 ? 16.484 -2.58 3.664 1 96.94 82 LEU A CA 1
ATOM 643 C C . LEU A 1 82 ? 14.992 -2.576 3.994 1 96.94 82 LEU A C 1
ATOM 645 O O . LEU A 1 82 ? 14.461 -3.576 4.48 1 96.94 82 LEU A O 1
ATOM 649 N N . ALA A 1 83 ? 14.375 -1.468 3.822 1 97.38 83 ALA A N 1
ATOM 650 C CA . ALA A 1 83 ? 12.914 -1.359 3.83 1 97.38 83 ALA A CA 1
ATOM 651 C C . ALA A 1 83 ? 12.367 -1.271 2.41 1 97.38 83 ALA A C 1
ATOM 653 O O . ALA A 1 83 ? 12.984 -0.663 1.534 1 97.38 83 ALA A O 1
ATOM 654 N N . THR A 1 84 ? 11.234 -1.903 2.143 1 98 84 THR A N 1
ATOM 655 C CA . THR A 1 84 ? 10.664 -1.896 0.802 1 98 84 THR A CA 1
ATOM 656 C C . THR A 1 84 ? 9.148 -1.715 0.864 1 98 84 THR A C 1
ATOM 658 O O . THR A 1 84 ? 8.516 -2.041 1.873 1 98 84 THR A O 1
ATOM 661 N N . GLN A 1 85 ? 8.539 -1.217 -0.142 1 98.38 85 GLN A N 1
ATOM 662 C CA . GLN A 1 85 ? 7.113 -1.289 -0.454 1 98.38 85 GLN A CA 1
ATOM 663 C C . GLN A 1 85 ? 6.891 -1.575 -1.936 1 98.38 85 GLN A C 1
ATOM 665 O O . GLN A 1 85 ? 7.367 -0.832 -2.797 1 98.38 85 GLN A O 1
ATOM 670 N N . HIS A 1 86 ? 6.242 -2.619 -2.236 1 98.62 86 HIS A N 1
ATOM 671 C CA . HIS A 1 86 ? 5.805 -2.949 -3.588 1 98.62 86 HIS A CA 1
ATOM 672 C C . HIS A 1 86 ? 4.332 -2.607 -3.787 1 98.62 86 HIS A C 1
ATOM 674 O O . HIS A 1 86 ? 3.463 -3.465 -3.621 1 98.62 86 HIS A O 1
ATOM 680 N N . LEU A 1 87 ? 4.102 -1.349 -4.133 1 98.38 87 LEU A N 1
ATOM 681 C CA . LEU A 1 87 ? 2.758 -0.821 -4.332 1 98.38 87 LEU A CA 1
ATOM 682 C C . LEU A 1 87 ? 2.191 -1.277 -5.672 1 98.38 87 LEU A C 1
ATOM 684 O O . LEU A 1 87 ? 2.787 -1.025 -6.723 1 98.38 87 LEU A O 1
ATOM 688 N N . LEU A 1 88 ? 1.061 -1.976 -5.641 1 98.38 88 LEU A N 1
ATOM 689 C CA . LEU A 1 88 ? 0.397 -2.447 -6.848 1 98.38 88 LEU A CA 1
ATOM 690 C C . LEU A 1 88 ? -0.671 -1.459 -7.305 1 98.38 88 LEU A C 1
ATOM 692 O O . LEU A 1 88 ? -1.574 -1.117 -6.539 1 98.38 88 LEU A O 1
ATOM 696 N N . GLY A 1 89 ? -0.499 -0.995 -8.57 1 97.06 89 GLY A N 1
ATOM 697 C CA . GLY A 1 89 ? -1.538 -0.192 -9.195 1 97.06 89 GLY A CA 1
ATOM 698 C C . GLY A 1 89 ? -2.582 -1.023 -9.922 1 97.06 89 GLY A C 1
ATOM 699 O O . GLY A 1 89 ? -2.812 -2.182 -9.57 1 97.06 89 GLY A O 1
ATOM 700 N N . ALA A 1 90 ? -3.166 -0.467 -10.883 1 95.81 90 ALA A N 1
ATOM 701 C CA . ALA A 1 90 ? -4.277 -1.082 -11.602 1 95.81 90 ALA A CA 1
ATOM 702 C C . ALA A 1 90 ? -3.82 -2.328 -12.359 1 95.81 90 ALA A C 1
ATOM 704 O O . ALA A 1 90 ? -2.795 -2.307 -13.039 1 95.81 90 ALA A O 1
ATOM 705 N N . PRO A 1 91 ? -4.574 -3.428 -12.242 1 96.88 91 PRO A N 1
ATOM 706 C CA . PRO A 1 91 ? -4.266 -4.645 -12.992 1 96.88 91 PRO A CA 1
ATOM 707 C C . PRO A 1 91 ? -4.812 -4.613 -14.422 1 96.88 91 PRO A C 1
ATOM 709 O O . PRO A 1 91 ? -5.84 -3.98 -14.672 1 96.88 91 PRO A O 1
ATOM 712 N N . TYR A 1 92 ? -4.117 -5.238 -15.32 1 97.06 92 TYR A N 1
ATOM 713 C CA . TYR A 1 92 ? -4.578 -5.57 -16.672 1 97.06 92 TYR A CA 1
ATOM 714 C C . TYR A 1 92 ? -4.578 -7.078 -16.891 1 97.06 92 TYR A C 1
ATOM 716 O O . TYR A 1 92 ? -3.516 -7.707 -16.906 1 97.06 92 TYR A O 1
ATOM 724 N N . PHE A 1 93 ? -5.773 -7.68 -16.969 1 97.88 93 PHE A N 1
ATOM 725 C CA . PHE A 1 93 ? -5.879 -9.109 -17.25 1 97.88 93 PHE A CA 1
ATOM 726 C C . PHE A 1 93 ? -5.609 -9.391 -18.734 1 97.88 93 PHE A C 1
ATOM 728 O O . PHE A 1 93 ? -6.391 -8.992 -19.594 1 97.88 93 PHE A O 1
ATOM 735 N N . LYS A 1 94 ? -4.59 -10.141 -18.953 1 97.06 94 LYS A N 1
ATOM 736 C CA . LYS A 1 94 ? -4.121 -10.352 -20.328 1 97.06 94 LYS A CA 1
ATOM 737 C C . LYS A 1 94 ? -4.68 -11.656 -20.891 1 97.06 94 LYS A C 1
ATOM 739 O O . LYS A 1 94 ? -4.816 -11.789 -22.109 1 97.06 94 LYS A O 1
ATOM 744 N N . SER A 1 95 ? -4.902 -12.578 -20.031 1 97.44 95 SER A N 1
ATOM 745 C CA . SER A 1 95 ? -5.43 -13.883 -20.422 1 97.44 95 SER A CA 1
ATOM 746 C C . SER A 1 95 ? -6.176 -14.555 -19.281 1 97.44 95 SER A C 1
ATOM 748 O O . SER A 1 95 ? -5.727 -14.508 -18.125 1 97.44 95 SER A O 1
ATOM 750 N N . VAL A 1 96 ? -7.332 -15.125 -19.594 1 97.75 96 VAL A N 1
ATOM 751 C CA . VAL A 1 96 ? -8.141 -15.844 -18.609 1 97.75 96 VAL A CA 1
ATOM 752 C C . VAL A 1 96 ? -8.617 -17.172 -19.203 1 97.75 96 VAL A C 1
ATOM 754 O O . VAL A 1 96 ? -9.336 -17.188 -20.203 1 97.75 96 VAL A O 1
ATOM 757 N N . THR A 1 97 ? -8.141 -18.203 -18.672 1 96.38 97 THR A N 1
ATOM 758 C CA . THR A 1 97 ? -8.625 -19.547 -18.953 1 96.38 97 THR A CA 1
ATOM 759 C C . THR A 1 97 ? -9.047 -20.266 -17.672 1 96.38 97 THR A C 1
ATOM 761 O O . THR A 1 97 ? -8.922 -19.703 -16.578 1 96.38 97 THR A O 1
ATOM 764 N N . GLU A 1 98 ? -9.617 -21.438 -17.781 1 94.38 98 GLU A N 1
ATOM 765 C CA . GLU A 1 98 ? -10.047 -22.188 -16.609 1 94.38 98 GLU A CA 1
ATOM 766 C C . GLU A 1 98 ? -8.875 -22.531 -15.703 1 94.38 98 GLU A C 1
ATOM 768 O O . GLU A 1 98 ? -9.016 -22.578 -14.477 1 94.38 98 GLU A O 1
ATOM 773 N N . GLY A 1 99 ? -7.695 -22.688 -16.266 1 96.06 99 GLY A N 1
ATOM 774 C CA . GLY A 1 99 ? -6.582 -23.188 -15.461 1 96.06 99 GLY A CA 1
ATOM 775 C C . GLY A 1 99 ? -5.449 -22.188 -15.336 1 96.06 99 GLY A C 1
ATOM 776 O O . GLY A 1 99 ? -4.465 -22.438 -14.641 1 96.06 99 GLY A O 1
ATOM 777 N N . GLU A 1 100 ? -5.562 -21.094 -16.047 1 98.31 100 GLU A N 1
ATOM 778 C CA . GLU A 1 100 ? -4.477 -20.109 -16.031 1 98.31 100 GLU A CA 1
ATOM 779 C C . GLU A 1 100 ? -5.008 -18.688 -16.203 1 98.31 100 GLU A C 1
ATOM 781 O O . GLU A 1 100 ? -5.887 -18.453 -17.031 1 98.31 100 GLU A O 1
ATOM 786 N N . ILE A 1 101 ? -4.562 -17.75 -15.406 1 98.69 101 ILE A N 1
ATOM 787 C CA . ILE A 1 101 ? -4.828 -16.328 -15.539 1 98.69 101 ILE A CA 1
ATOM 788 C C . ILE A 1 101 ? -3.512 -15.555 -15.57 1 98.69 101 ILE A C 1
ATOM 790 O O . ILE A 1 101 ? -2.621 -15.805 -14.758 1 98.69 101 ILE A O 1
ATOM 794 N N . VAL A 1 102 ? -3.32 -14.688 -16.547 1 98.75 102 VAL A N 1
ATOM 795 C CA . VAL A 1 102 ? -2.154 -13.82 -16.656 1 98.75 102 VAL A CA 1
ATOM 796 C C . VAL A 1 102 ? -2.566 -12.367 -16.422 1 98.75 102 VAL A C 1
ATOM 798 O O . VAL A 1 102 ? -3.475 -11.859 -17.078 1 98.75 102 VAL A O 1
ATOM 801 N N . VAL A 1 103 ? -1.936 -11.758 -15.453 1 98.75 103 VAL A N 1
ATOM 802 C CA . VAL A 1 103 ? -2.238 -10.375 -15.086 1 98.75 103 VAL A CA 1
ATOM 803 C C . VAL A 1 103 ? -0.962 -9.539 -15.125 1 98.75 103 VAL A C 1
ATOM 805 O O . VAL A 1 103 ? 0.1 -9.992 -14.695 1 98.75 103 VAL A O 1
ATOM 808 N N . GLU A 1 104 ? -1.019 -8.367 -15.625 1 98.56 104 GLU A N 1
ATOM 809 C CA . GLU A 1 104 ? 0.054 -7.383 -15.516 1 98.56 104 GLU A CA 1
ATOM 810 C C . GLU A 1 104 ? -0.344 -6.23 -14.602 1 98.56 104 GLU A C 1
ATOM 812 O O . GLU A 1 104 ? -1.342 -5.551 -14.844 1 98.56 104 GLU A O 1
ATOM 817 N N . TRP A 1 105 ? 0.413 -6.074 -13.539 1 98.44 105 TRP A N 1
ATOM 818 C CA . TRP A 1 105 ? 0.189 -5.008 -12.57 1 98.44 105 TRP A CA 1
ATOM 819 C C . TRP A 1 105 ? 1.064 -3.797 -12.875 1 98.44 105 TRP A C 1
ATOM 821 O O . TRP A 1 105 ? 2.24 -3.945 -13.219 1 98.44 105 TRP A O 1
ATOM 831 N N . GLN A 1 106 ? 0.501 -2.572 -12.734 1 97.94 106 GLN A N 1
ATOM 832 C CA . GLN A 1 106 ? 1.384 -1.448 -12.438 1 97.94 106 GLN A CA 1
ATOM 833 C C . GLN A 1 106 ? 2.055 -1.616 -11.078 1 97.94 106 GLN A C 1
ATOM 835 O O . GLN A 1 106 ? 1.433 -2.096 -10.133 1 97.94 106 GLN A O 1
ATOM 840 N N . GLN A 1 107 ? 3.309 -1.242 -11.031 1 98.19 107 GLN A N 1
ATOM 841 C CA . GLN A 1 107 ? 3.998 -1.42 -9.758 1 98.19 107 GLN A CA 1
ATOM 842 C C . GLN A 1 107 ? 4.992 -0.289 -9.508 1 98.19 107 GLN A C 1
ATOM 844 O O . GLN A 1 107 ? 5.727 0.111 -10.414 1 98.19 107 GLN A O 1
ATOM 849 N N . LEU A 1 108 ? 4.883 0.333 -8.344 1 98.38 108 LEU A N 1
ATOM 850 C CA . LEU A 1 108 ? 5.965 1.114 -7.762 1 98.38 108 LEU A CA 1
ATOM 851 C C . LEU A 1 108 ? 6.688 0.319 -6.676 1 98.38 108 LEU A C 1
ATOM 853 O O . LEU A 1 108 ? 6.113 0.042 -5.621 1 98.38 108 LEU A O 1
ATOM 857 N N . ALA A 1 109 ? 7.895 -0.126 -6.973 1 97.94 109 ALA A N 1
ATOM 858 C CA . ALA A 1 109 ? 8.742 -0.779 -5.98 1 97.94 109 ALA A CA 1
ATOM 859 C C . ALA A 1 109 ? 9.68 0.224 -5.312 1 97.94 109 ALA A C 1
ATOM 861 O O . ALA A 1 109 ? 10.609 0.732 -5.949 1 97.94 109 ALA A O 1
ATOM 862 N N . SER A 1 110 ? 9.43 0.513 -4.07 1 98.06 110 SER A N 1
ATOM 863 C CA . SER A 1 110 ? 10.203 1.487 -3.314 1 98.06 110 SER A CA 1
ATOM 864 C C . SER A 1 110 ? 11.164 0.799 -2.348 1 98.06 110 SER A C 1
ATOM 866 O O . SER A 1 110 ? 10.781 -0.149 -1.659 1 98.06 110 SER A O 1
ATOM 868 N N . HIS A 1 111 ? 12.406 1.272 -2.354 1 98.06 111 HIS A N 1
ATOM 869 C CA . HIS A 1 111 ? 13.453 0.76 -1.479 1 98.06 111 HIS A CA 1
ATOM 870 C C . HIS A 1 111 ? 14.094 1.883 -0.666 1 98.06 111 HIS A C 1
ATOM 872 O O . HIS A 1 111 ? 14.398 2.947 -1.205 1 98.06 111 HIS A O 1
ATOM 878 N N . GLY A 1 112 ? 14.203 1.734 0.607 1 97.12 112 GLY A N 1
ATOM 879 C CA . GLY A 1 112 ? 14.914 2.629 1.507 1 97.12 112 GLY A CA 1
ATOM 880 C C . GLY A 1 112 ? 15.891 1.906 2.422 1 97.12 112 GLY A C 1
ATOM 881 O O . GLY A 1 112 ? 15.547 0.885 3.02 1 97.12 112 GLY A O 1
ATOM 882 N N . ARG A 1 113 ? 17.031 2.424 2.461 1 97 113 ARG A N 1
ATOM 883 C CA . ARG A 1 113 ? 18 1.849 3.393 1 97 113 ARG A CA 1
ATOM 884 C C . ARG A 1 113 ? 18.047 2.646 4.691 1 97 113 ARG A C 1
ATOM 886 O O . ARG A 1 113 ? 18.281 3.859 4.672 1 97 113 ARG A O 1
ATOM 893 N N . ARG A 1 114 ? 17.812 1.971 5.715 1 96.31 114 ARG A N 1
ATOM 894 C CA . ARG A 1 114 ? 17.812 2.582 7.039 1 96.31 114 ARG A CA 1
ATOM 895 C C . ARG A 1 114 ? 19.219 3.053 7.422 1 96.31 114 ARG A C 1
ATOM 897 O O . ARG A 1 114 ? 20.203 2.389 7.105 1 96.31 114 ARG A O 1
ATOM 904 N N . LEU A 1 115 ? 19.266 4.203 8.078 1 94.69 115 LEU A N 1
ATOM 905 C CA . LEU A 1 115 ? 20.516 4.789 8.523 1 94.69 115 LEU A CA 1
ATOM 906 C C . LEU A 1 115 ? 21.203 3.896 9.555 1 94.69 115 LEU A C 1
ATOM 908 O O . LEU A 1 115 ? 20.578 3.488 10.539 1 94.69 115 LEU A O 1
ATOM 912 N N . GLU A 1 116 ? 22.422 3.668 9.289 1 91.75 116 GLU A N 1
ATOM 913 C CA . GLU A 1 116 ? 23.172 2.83 10.211 1 91.75 116 GLU A CA 1
ATOM 914 C C . GLU A 1 116 ? 23.172 3.416 11.625 1 91.75 116 GLU A C 1
ATOM 916 O O . GLU A 1 116 ? 23.312 4.629 11.797 1 91.75 116 GLU A O 1
ATOM 921 N N . GLY A 1 117 ? 22.984 2.549 12.609 1 90.75 117 GLY A N 1
ATOM 922 C CA . GLY A 1 117 ? 23.016 2.988 14 1 90.75 117 GLY A CA 1
ATOM 923 C C . GLY A 1 117 ? 21.641 3.312 14.547 1 90.75 117 GLY A C 1
ATOM 924 O O . GLY A 1 117 ? 21.469 3.424 15.766 1 90.75 117 GLY A O 1
ATOM 925 N N . GLU A 1 118 ? 20.703 3.416 13.688 1 91.38 118 GLU A N 1
ATOM 926 C CA . GLU A 1 118 ? 19.344 3.674 14.125 1 91.38 118 GLU A CA 1
ATOM 927 C C . GLU A 1 118 ? 18.672 2.404 14.648 1 91.38 118 GLU A C 1
ATOM 929 O O . GLU A 1 118 ? 19.203 1.303 14.461 1 91.38 118 GLU A O 1
ATOM 934 N N . ASP A 1 119 ? 17.594 2.594 15.422 1 92.94 119 ASP A N 1
ATOM 935 C CA . ASP A 1 119 ? 16.688 1.492 15.75 1 92.94 119 ASP A CA 1
ATOM 936 C C . ASP A 1 119 ? 15.781 1.148 14.578 1 92.94 119 ASP A C 1
ATOM 938 O O . ASP A 1 119 ? 14.789 1.839 14.328 1 92.94 119 ASP A O 1
ATOM 942 N N . TYR A 1 120 ? 16.125 0.043 13.906 1 91.44 120 TYR A N 1
ATOM 943 C CA . TYR A 1 120 ? 15.422 -0.321 12.68 1 91.44 120 TYR A CA 1
ATOM 944 C C . TYR A 1 120 ? 13.969 -0.687 12.977 1 91.44 120 TYR A C 1
ATOM 946 O O . TYR A 1 120 ? 13.141 -0.757 12.07 1 91.44 120 TYR A O 1
ATOM 954 N N . MET A 1 121 ? 13.641 -0.887 14.195 1 89.12 121 MET A N 1
ATOM 955 C CA . MET A 1 121 ? 12.281 -1.295 14.547 1 89.12 121 MET A CA 1
ATOM 956 C C . MET A 1 121 ? 11.398 -0.078 14.797 1 89.12 121 MET A C 1
ATOM 958 O O . MET A 1 121 ? 10.172 -0.203 14.891 1 89.12 121 MET A O 1
ATOM 962 N N . HIS A 1 122 ? 12.039 1.047 14.898 1 90.88 122 HIS A N 1
ATOM 963 C CA . HIS A 1 122 ? 11.25 2.254 15.117 1 90.88 122 HIS A CA 1
ATOM 964 C C . HIS A 1 122 ? 10.555 2.697 13.836 1 90.88 122 HIS A C 1
ATOM 966 O O . HIS A 1 122 ? 11.18 2.746 12.773 1 90.88 122 HIS A O 1
ATOM 972 N N . PRO A 1 123 ? 9.266 3.1 13.883 1 87.5 123 PRO A N 1
ATOM 973 C CA . PRO A 1 123 ? 8.516 3.461 12.68 1 87.5 123 PRO A CA 1
ATOM 974 C C . PRO A 1 123 ? 9.102 4.68 11.969 1 87.5 123 PRO A C 1
ATOM 976 O O . PRO A 1 123 ? 8.922 4.836 10.758 1 87.5 123 PRO A O 1
ATOM 979 N N . LEU A 1 124 ? 9.789 5.504 12.727 1 88.94 124 LEU A N 1
ATOM 980 C CA . LEU A 1 124 ? 10.336 6.711 12.125 1 88.94 124 LEU A CA 1
ATOM 981 C C . LEU A 1 124 ? 11.852 6.605 11.977 1 88.94 124 LEU A C 1
ATOM 983 O O . LEU A 1 124 ? 12.547 7.621 11.984 1 88.94 124 LEU A O 1
ATOM 987 N N . CYS A 1 125 ? 12.281 5.336 11.906 1 93.44 125 CYS A N 1
ATOM 988 C CA . CYS A 1 125 ? 13.695 5.129 11.617 1 93.44 125 CYS A CA 1
ATOM 989 C C . CYS A 1 125 ? 14.117 5.926 10.391 1 93.44 125 CYS A C 1
ATOM 991 O O . CYS A 1 125 ? 13.438 5.906 9.367 1 93.44 125 CYS A O 1
ATOM 993 N N . LYS A 1 126 ? 15.234 6.586 10.5 1 94.12 126 LYS A N 1
ATOM 994 C CA . LYS A 1 126 ? 15.688 7.457 9.422 1 94.12 126 LYS A CA 1
ATOM 995 C C . LYS A 1 126 ? 16.203 6.641 8.234 1 94.12 126 LYS A C 1
ATOM 997 O O . LYS A 1 126 ? 16.781 5.57 8.422 1 94.12 126 LYS A O 1
ATOM 1002 N N . ILE A 1 127 ? 16 7.137 7.035 1 96.62 127 ILE A N 1
ATOM 1003 C CA . ILE A 1 127 ? 16.422 6.523 5.781 1 96.62 127 ILE A CA 1
ATOM 1004 C C . ILE A 1 127 ? 17.578 7.309 5.184 1 96.62 127 ILE A C 1
ATOM 1006 O O . ILE A 1 127 ? 17.516 8.531 5.055 1 96.62 127 ILE A O 1
ATOM 1010 N N . SER A 1 128 ? 18.625 6.609 4.793 1 94.81 128 SER A N 1
ATOM 1011 C CA . SER A 1 128 ? 19.828 7.258 4.285 1 94.81 128 SER A CA 1
ATOM 1012 C C . SER A 1 128 ? 19.844 7.27 2.76 1 94.81 128 SER A C 1
ATOM 1014 O O . SER A 1 128 ? 20.422 8.172 2.146 1 94.81 128 SER A O 1
ATOM 1016 N N . GLU A 1 129 ? 19.297 6.27 2.123 1 96.12 129 GLU A N 1
ATOM 1017 C CA . GLU A 1 129 ? 19.297 6.09 0.674 1 96.12 129 GLU A CA 1
ATOM 1018 C C . GLU A 1 129 ? 17.938 5.574 0.18 1 96.12 129 GLU A C 1
ATOM 1020 O O . GLU A 1 129 ? 17.281 4.809 0.876 1 96.12 129 GLU A O 1
ATOM 1025 N N . ILE A 1 130 ? 17.609 6.035 -0.959 1 96.88 130 ILE A N 1
ATOM 1026 C CA . ILE A 1 130 ? 16.344 5.574 -1.552 1 96.88 130 ILE A CA 1
ATOM 1027 C C . ILE A 1 130 ? 16.594 5.148 -2.998 1 96.88 130 ILE A C 1
ATOM 1029 O O . ILE A 1 130 ? 17.469 5.688 -3.674 1 96.88 130 ILE A O 1
ATOM 1033 N N . SER A 1 131 ? 15.859 4.176 -3.494 1 97.12 131 SER A N 1
ATOM 1034 C CA . SER A 1 131 ? 15.758 3.777 -4.895 1 97.12 131 SER A CA 1
ATOM 1035 C C . SER A 1 131 ? 14.344 3.305 -5.234 1 97.12 131 SER A C 1
ATOM 1037 O O . SER A 1 131 ? 13.844 2.352 -4.633 1 97.12 131 SER A O 1
ATOM 1039 N N . ASP A 1 132 ? 13.703 3.932 -6.145 1 97 132 ASP A N 1
ATOM 1040 C CA . ASP A 1 132 ? 12.336 3.592 -6.547 1 97 132 ASP A CA 1
ATOM 1041 C C . ASP A 1 132 ? 12.305 3.107 -7.996 1 97 132 ASP A C 1
ATOM 1043 O O . ASP A 1 132 ? 12.82 3.777 -8.891 1 97 132 ASP A O 1
ATOM 1047 N N . GLY A 1 133 ? 11.75 1.962 -8.195 1 96.62 133 GLY A N 1
ATOM 1048 C CA . GLY A 1 133 ? 11.508 1.459 -9.539 1 96.62 133 GLY A CA 1
ATOM 1049 C C . GLY A 1 133 ? 10.062 1.592 -9.984 1 96.62 133 GLY A C 1
ATOM 1050 O O . GLY A 1 133 ? 9.156 1.106 -9.305 1 96.62 133 GLY A O 1
ATOM 1051 N N . ARG A 1 134 ? 9.789 2.35 -11.031 1 97.56 134 ARG A N 1
ATOM 1052 C CA . ARG A 1 134 ? 8.508 2.344 -11.727 1 97.56 134 ARG A CA 1
ATOM 1053 C C . ARG A 1 134 ? 8.453 1.236 -12.773 1 97.56 134 ARG A C 1
ATOM 1055 O O . ARG A 1 134 ? 9.297 1.187 -13.672 1 97.56 134 ARG A O 1
ATOM 1062 N N . SER A 1 135 ? 7.539 0.313 -12.555 1 96.94 135 SER A N 1
ATOM 1063 C CA . SER A 1 135 ? 7.621 -0.918 -13.336 1 96.94 135 SER A CA 1
ATOM 1064 C C . SER A 1 135 ? 6.234 -1.494 -13.602 1 96.94 135 SER A C 1
ATOM 1066 O O . SER A 1 135 ? 5.238 -1.01 -13.062 1 96.94 135 SER A O 1
ATOM 1068 N N . TRP A 1 136 ? 6.266 -2.416 -14.523 1 97 136 TRP A N 1
ATOM 1069 C CA . TRP A 1 136 ? 5.195 -3.4 -14.648 1 97 136 TRP A CA 1
ATOM 1070 C C . TRP A 1 136 ? 5.625 -4.746 -14.062 1 97 136 TRP A C 1
ATOM 1072 O O . TRP A 1 136 ? 6.812 -5.082 -14.07 1 97 136 TRP A O 1
ATOM 1082 N N . MET A 1 137 ? 4.652 -5.445 -13.539 1 98.12 137 MET A N 1
ATOM 1083 C CA . MET A 1 137 ? 4.859 -6.797 -13.031 1 98.12 137 MET A CA 1
ATOM 1084 C C . MET A 1 137 ? 3.846 -7.766 -13.633 1 98.12 137 MET A C 1
ATOM 1086 O O . MET A 1 137 ? 2.668 -7.738 -13.273 1 98.12 137 MET A O 1
ATOM 1090 N N . GLN A 1 138 ? 4.312 -8.586 -14.578 1 98.62 138 GLN A N 1
ATOM 1091 C CA . GLN A 1 138 ? 3.43 -9.633 -15.078 1 98.62 138 GLN A CA 1
ATOM 1092 C C . GLN A 1 138 ? 3.492 -10.875 -14.195 1 98.62 138 GLN A C 1
ATOM 1094 O O . GLN A 1 138 ? 4.578 -11.344 -13.844 1 98.62 138 GLN A O 1
ATOM 1099 N N . GLN A 1 139 ? 2.357 -11.383 -13.812 1 98.88 139 GLN A N 1
ATOM 1100 C CA . GLN A 1 139 ? 2.223 -12.602 -13.023 1 98.88 139 GLN A CA 1
ATOM 1101 C C . GLN A 1 139 ? 1.343 -13.625 -13.734 1 98.88 139 GLN A C 1
ATOM 1103 O O . GLN A 1 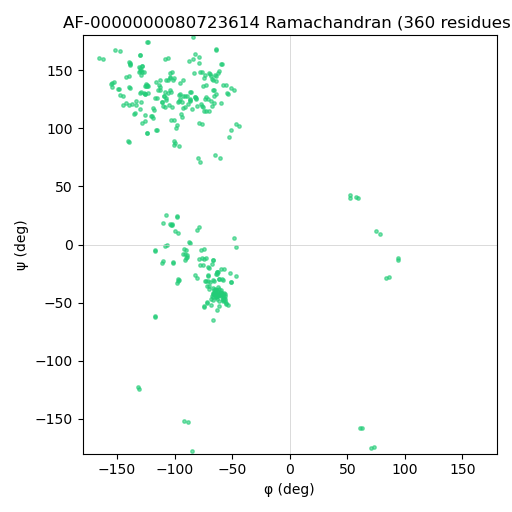139 ? 0.326 -13.266 -14.336 1 98.88 139 GLN A O 1
ATOM 1108 N N . THR A 1 140 ? 1.774 -14.859 -13.719 1 98.94 140 THR A N 1
ATOM 1109 C CA . THR A 1 140 ? 0.969 -15.977 -14.211 1 98.94 140 THR A CA 1
ATOM 1110 C C . THR A 1 140 ? 0.468 -16.828 -13.047 1 98.94 140 THR A C 1
ATOM 1112 O O . THR A 1 140 ? 1.257 -17.266 -12.211 1 98.94 140 THR A O 1
ATOM 1115 N N . TYR A 1 141 ? -0.784 -16.969 -13.008 1 98.88 141 TYR A N 1
ATOM 1116 C CA . TYR A 1 141 ? -1.429 -17.75 -11.961 1 98.88 141 TYR A CA 1
ATOM 1117 C C . TYR A 1 141 ? -1.921 -19.094 -12.5 1 98.88 141 TYR A C 1
ATOM 1119 O O . TYR A 1 141 ? -2.441 -19.172 -13.609 1 98.88 141 TYR A O 1
ATOM 1127 N N . VAL A 1 142 ? -1.776 -20.156 -11.664 1 98.88 142 VAL A N 1
ATOM 1128 C CA . VAL A 1 142 ? -2.322 -21.484 -11.938 1 98.88 142 VAL A CA 1
ATOM 1129 C C . VAL A 1 142 ? -3.104 -21.984 -10.727 1 98.88 142 VAL A C 1
ATOM 1131 O O . VAL A 1 142 ? -2.959 -21.453 -9.625 1 98.88 142 VAL A O 1
ATOM 1134 N N . LYS A 1 143 ? -3.885 -22.938 -10.961 1 97.88 143 LYS A N 1
ATOM 1135 C CA . LYS A 1 143 ? -4.645 -23.516 -9.852 1 97.88 143 LYS A CA 1
ATOM 1136 C C . LYS A 1 143 ? -3.838 -24.609 -9.133 1 97.88 143 LYS A C 1
ATOM 1138 O O . LYS A 1 143 ? -3.307 -25.516 -9.773 1 97.88 143 LYS A O 1
ATOM 1143 N N . VAL A 1 144 ? -3.666 -24.438 -7.863 1 97.62 144 VAL A N 1
ATOM 1144 C CA . VAL A 1 144 ? -3.125 -25.422 -6.938 1 97.62 144 VAL A CA 1
ATOM 1145 C C . VAL A 1 144 ? -4.156 -25.734 -5.855 1 97.62 144 VAL A C 1
ATOM 1147 O O . VAL A 1 144 ? -4.461 -24.891 -5.012 1 97.62 144 VAL A O 1
ATOM 1150 N N . ASP A 1 145 ? -4.742 -26.984 -5.859 1 95.31 145 ASP A N 1
ATOM 1151 C CA . ASP A 1 145 ? -5.832 -27.344 -4.957 1 95.31 145 ASP A CA 1
ATOM 1152 C C . ASP A 1 145 ? -6.973 -26.328 -5.035 1 95.31 145 ASP A C 1
ATOM 1154 O O . ASP A 1 145 ? -7.426 -25.812 -4.008 1 95.31 145 ASP A O 1
ATOM 1158 N N . GLU A 1 146 ? -7.352 -25.875 -6.195 1 94.56 146 GLU A N 1
ATOM 1159 C CA . GLU A 1 146 ? -8.508 -25.047 -6.547 1 94.56 146 GLU A CA 1
ATOM 1160 C C . GLU A 1 146 ? -8.297 -23.594 -6.133 1 94.56 146 GLU A C 1
ATOM 1162 O O . GLU A 1 146 ? -9.242 -22.812 -6.121 1 94.56 146 GLU A O 1
ATOM 1167 N N . GLN A 1 147 ? -7.094 -23.281 -5.781 1 96.94 147 GLN A N 1
ATOM 1168 C CA . GLN A 1 147 ? -6.75 -21.906 -5.445 1 96.94 147 GLN A CA 1
ATOM 1169 C C . GLN A 1 147 ? -5.727 -21.344 -6.422 1 96.94 147 GLN A C 1
ATOM 1171 O O . GLN A 1 147 ? -4.805 -22.031 -6.844 1 96.94 147 GLN A O 1
ATOM 1176 N N . TRP A 1 148 ? -5.906 -20.094 -6.789 1 98.25 148 TRP A N 1
ATOM 1177 C CA . TRP A 1 148 ? -4.949 -19.438 -7.676 1 98.25 148 TRP A CA 1
ATOM 1178 C C . TRP A 1 148 ? -3.633 -19.172 -6.953 1 98.25 148 TRP A C 1
ATOM 1180 O O . TRP A 1 148 ? -3.621 -18.578 -5.871 1 98.25 148 TRP A O 1
ATOM 1190 N N . ARG A 1 149 ? -2.521 -19.641 -7.52 1 98.88 149 ARG A N 1
ATOM 1191 C CA . ARG A 1 149 ? -1.172 -19.406 -7.016 1 98.88 149 ARG A CA 1
ATOM 1192 C C . ARG A 1 149 ? -0.246 -18.938 -8.133 1 98.88 149 ARG A C 1
ATOM 1194 O O . ARG A 1 149 ? -0.458 -19.266 -9.297 1 98.88 149 ARG A O 1
ATOM 1201 N N . ILE A 1 150 ? 0.75 -18.219 -7.805 1 98.94 150 ILE A N 1
ATOM 1202 C CA . ILE A 1 150 ? 1.644 -17.609 -8.781 1 98.94 150 ILE A CA 1
ATOM 1203 C C . ILE A 1 150 ? 2.684 -18.625 -9.242 1 98.94 150 ILE A C 1
ATOM 1205 O O . ILE A 1 150 ? 3.416 -19.188 -8.422 1 98.94 150 ILE A O 1
ATOM 1209 N N . ALA A 1 151 ? 2.777 -18.781 -10.508 1 98.94 151 ALA A N 1
ATOM 1210 C CA . ALA A 1 151 ? 3.721 -19.719 -11.102 1 98.94 151 ALA A CA 1
ATOM 1211 C C . ALA A 1 151 ? 4.844 -19 -11.836 1 98.94 151 ALA A C 1
ATOM 1213 O O . ALA A 1 151 ? 5.867 -19.594 -12.164 1 98.94 151 ALA A O 1
ATOM 1214 N N . GLU A 1 152 ? 4.633 -17.75 -12.102 1 98.88 152 GLU A N 1
ATOM 1215 C CA . GLU A 1 152 ? 5.66 -16.953 -12.766 1 98.88 152 GLU A CA 1
ATOM 1216 C C . GLU A 1 152 ? 5.543 -15.477 -12.406 1 98.88 152 GLU A C 1
ATOM 1218 O O . GLU A 1 152 ? 4.438 -14.938 -12.328 1 98.88 152 GLU A O 1
ATOM 1223 N N . ILE A 1 153 ? 6.703 -14.836 -12.203 1 98.75 153 ILE A N 1
ATOM 1224 C CA . ILE A 1 153 ? 6.77 -13.383 -12.109 1 98.75 153 ILE A CA 1
ATOM 1225 C C . ILE A 1 153 ? 7.77 -12.844 -13.133 1 98.75 153 ILE A C 1
ATOM 1227 O O . ILE A 1 153 ? 8.844 -13.414 -13.312 1 98.75 153 ILE A O 1
ATOM 1231 N N . ARG A 1 154 ? 7.395 -11.773 -13.805 1 98.44 154 ARG A N 1
ATOM 1232 C CA . ARG A 1 154 ? 8.195 -11.133 -14.844 1 98.44 154 ARG A CA 1
ATOM 1233 C C . ARG A 1 154 ? 8.102 -9.609 -14.75 1 98.44 154 ARG A C 1
ATOM 1235 O O . ARG A 1 154 ? 7.309 -8.984 -15.453 1 98.44 154 ARG A O 1
ATOM 1242 N N . PRO A 1 155 ? 8.984 -8.969 -13.961 1 97.81 155 PRO A N 1
ATOM 1243 C CA . PRO A 1 155 ? 8.992 -7.508 -13.891 1 97.81 155 PRO A CA 1
ATOM 1244 C C . PRO A 1 155 ? 9.664 -6.859 -15.102 1 97.81 155 PRO A C 1
ATOM 1246 O O . PRO A 1 155 ? 10.531 -7.469 -15.727 1 97.81 155 PRO A O 1
ATOM 1249 N N . GLU A 1 156 ? 9.219 -5.73 -15.453 1 96.94 156 GLU A N 1
ATOM 1250 C CA . GLU A 1 156 ? 9.797 -4.844 -16.453 1 96.94 156 GLU A CA 1
ATOM 1251 C C . GLU A 1 156 ? 9.883 -3.408 -15.953 1 96.94 156 GLU A C 1
ATOM 1253 O O . GLU A 1 156 ? 8.875 -2.812 -15.578 1 96.94 156 GLU A O 1
ATOM 1258 N N . VAL A 1 157 ? 11.109 -2.881 -15.977 1 96.56 157 VAL A N 1
ATOM 1259 C CA . VAL A 1 157 ? 11.312 -1.56 -15.391 1 96.56 157 VAL A CA 1
ATOM 1260 C C . VAL A 1 157 ? 11.172 -0.488 -16.469 1 96.56 157 VAL A C 1
ATOM 1262 O O . VAL A 1 157 ? 11.719 -0.625 -17.562 1 96.56 157 VAL A O 1
ATOM 1265 N N . LEU A 1 158 ? 10.336 0.513 -16.25 1 96 158 LEU A N 1
ATOM 1266 C CA . LEU A 1 158 ? 10.266 1.716 -17.078 1 96 158 LEU A CA 1
ATOM 1267 C C . LEU A 1 158 ? 11.453 2.627 -16.797 1 96 158 LEU A C 1
ATOM 1269 O O . LEU A 1 158 ? 12.18 3.004 -17.734 1 96 158 LEU A O 1
ATOM 1273 N N . TYR A 1 159 ? 11.641 2.945 -15.539 1 96.25 159 TYR A N 1
ATOM 1274 C CA . TYR A 1 159 ? 12.852 3.625 -15.086 1 96.25 159 TYR A CA 1
ATOM 1275 C C . TYR A 1 159 ? 13.016 3.492 -13.578 1 96.25 159 TYR A C 1
ATOM 1277 O O . TYR A 1 159 ? 12.078 3.107 -12.875 1 96.25 159 TYR A O 1
ATOM 1285 N N . SER A 1 160 ? 14.219 3.678 -13.07 1 94.69 160 SER A N 1
ATOM 1286 C CA . SER A 1 160 ? 14.516 3.648 -11.641 1 94.69 160 SER A CA 1
ATOM 1287 C C . SER A 1 160 ? 15.281 4.898 -11.211 1 94.69 160 SER A C 1
ATOM 1289 O O . SER A 1 160 ? 15.977 5.516 -12.023 1 94.69 160 SER A O 1
ATOM 1291 N N . THR A 1 161 ? 15.047 5.297 -10 1 96.5 161 THR A N 1
ATOM 1292 C CA . THR A 1 161 ? 15.852 6.332 -9.367 1 96.5 161 THR A CA 1
ATOM 1293 C C . THR A 1 161 ? 16.797 5.73 -8.328 1 96.5 161 THR A C 1
ATOM 1295 O O . THR A 1 161 ? 16.594 4.59 -7.898 1 96.5 161 THR A O 1
ATOM 1298 N N . GLY A 1 162 ? 17.828 6.461 -7.988 1 96 162 GLY A N 1
ATOM 1299 C CA . GLY A 1 162 ? 18.766 5.957 -6.996 1 96 162 GLY A CA 1
ATOM 1300 C C . GLY A 1 162 ? 19.609 4.809 -7.508 1 96 162 GLY A C 1
ATOM 1301 O O . GLY A 1 162 ? 19.625 4.531 -8.711 1 96 162 GLY A O 1
ATOM 1302 N N . ASP A 1 163 ? 20.391 4.266 -6.609 1 95.06 163 ASP A N 1
ATOM 1303 C CA . ASP A 1 163 ? 21.297 3.162 -6.93 1 95.06 163 ASP A CA 1
ATOM 1304 C C . ASP A 1 163 ? 20.656 1.818 -6.582 1 95.06 163 ASP A C 1
ATOM 1306 O O . ASP A 1 163 ? 20.938 1.246 -5.527 1 95.06 163 ASP A O 1
ATOM 1310 N N . PHE A 1 164 ? 19.891 1.324 -7.473 1 92.25 164 PHE A N 1
ATOM 1311 C CA . PHE A 1 164 ? 19.094 0.121 -7.262 1 92.25 164 PHE A CA 1
ATOM 1312 C C . PHE A 1 164 ? 19.984 -1.057 -6.883 1 92.25 164 PHE A C 1
ATOM 1314 O O . PHE A 1 164 ? 19.656 -1.811 -5.961 1 92.25 164 PHE A O 1
ATOM 1321 N N . LEU A 1 165 ? 21.062 -1.268 -7.469 1 89 165 LEU A N 1
ATOM 1322 C CA . LEU A 1 165 ? 21.906 -2.438 -7.25 1 89 165 LEU A CA 1
ATOM 1323 C C . LEU A 1 165 ? 22.578 -2.375 -5.887 1 89 165 LEU A C 1
ATOM 1325 O O . LEU A 1 165 ? 22.812 -3.41 -5.258 1 89 165 LEU A O 1
ATOM 1329 N N . ASN A 1 166 ? 22.75 -1.169 -5.41 1 92.56 166 ASN A N 1
ATOM 1330 C CA . ASN A 1 166 ? 23.531 -1.021 -4.184 1 92.56 166 ASN A CA 1
ATOM 1331 C C . ASN A 1 166 ? 22.625 -0.819 -2.969 1 92.56 166 ASN A C 1
ATOM 1333 O O . ASN A 1 166 ? 23.078 -0.928 -1.828 1 92.56 166 ASN A O 1
ATOM 1337 N N . ILE A 1 167 ? 21.422 -0.501 -3.191 1 94.38 167 ILE A N 1
ATOM 1338 C CA . ILE A 1 167 ? 20.547 -0.152 -2.084 1 94.38 167 ILE A CA 1
ATOM 1339 C C . ILE A 1 167 ? 20.312 -1.375 -1.197 1 94.38 167 ILE A C 1
ATOM 1341 O O . ILE A 1 167 ? 20.109 -1.244 0.011 1 94.38 167 ILE A O 1
ATOM 1345 N N . GLY A 1 168 ? 20.328 -2.607 -1.773 1 92.5 168 GLY A N 1
ATOM 1346 C CA . GLY A 1 168 ? 20.125 -3.854 -1.053 1 92.5 168 GLY A CA 1
ATOM 1347 C C . GLY A 1 168 ? 21.422 -4.551 -0.685 1 92.5 168 GLY A C 1
ATOM 1348 O O . GLY A 1 168 ? 21.453 -5.77 -0.493 1 92.5 168 GLY A O 1
ATOM 1349 N N . ARG A 1 169 ? 22.453 -3.781 -0.595 1 93.19 169 ARG A N 1
ATOM 1350 C CA . ARG A 1 169 ? 23.719 -4.418 -0.237 1 93.19 169 ARG A CA 1
ATOM 1351 C C . ARG A 1 169 ? 23.641 -5.055 1.146 1 93.19 169 ARG A C 1
ATOM 1353 O O . ARG A 1 169 ? 22.922 -4.57 2.018 1 93.19 169 ARG A O 1
ATOM 1360 N N . PRO A 1 170 ? 24.391 -6.172 1.285 1 89.88 170 PRO A N 1
ATOM 1361 C CA . PRO A 1 170 ? 24.359 -6.848 2.584 1 89.88 170 PRO A CA 1
ATOM 1362 C C . PRO A 1 170 ? 24.812 -5.945 3.73 1 89.88 170 PRO A C 1
ATOM 1364 O O . PRO A 1 170 ? 25.578 -5.012 3.516 1 89.88 170 PRO A O 1
ATOM 1367 N N . ASP A 1 171 ? 24.359 -6.273 4.859 1 81.5 171 ASP A N 1
ATOM 1368 C CA . ASP A 1 171 ? 24.734 -5.531 6.059 1 81.5 171 ASP A CA 1
ATOM 1369 C C . ASP A 1 171 ? 26.219 -5.664 6.344 1 81.5 171 ASP A C 1
ATOM 1371 O O . ASP A 1 171 ? 26.828 -6.711 6.082 1 81.5 171 ASP A O 1
ATOM 1375 N N . GLY A 1 172 ? 26.969 -4.566 6.902 1 71.06 172 GLY A N 1
ATOM 1376 C CA . GLY A 1 172 ? 28.375 -4.59 7.254 1 71.06 172 GLY A CA 1
ATOM 1377 C C . GLY A 1 172 ? 29.281 -4.262 6.086 1 71.06 172 GLY A C 1
ATOM 1378 O O . GLY A 1 172 ? 30.484 -4.008 6.273 1 71.06 172 GLY A O 1
ATOM 1379 N N . LYS A 1 173 ? 28.984 -4.492 4.852 1 57.16 173 LYS A N 1
ATOM 1380 C CA . LYS A 1 173 ? 29.844 -4.195 3.713 1 57.16 173 LYS A CA 1
ATOM 1381 C C . LYS A 1 173 ? 29.781 -2.715 3.346 1 57.16 173 LYS A C 1
ATOM 1383 O O . LYS A 1 173 ? 28.75 -2.227 2.9 1 57.16 173 LYS A O 1
ATOM 1388 N N . ASP A 1 174 ? 30.375 -1.86 4.094 1 50.59 174 ASP A N 1
ATOM 1389 C CA . ASP A 1 174 ? 30.484 -0.484 3.621 1 50.59 174 ASP A CA 1
ATOM 1390 C C . ASP A 1 174 ? 31.047 -0.433 2.203 1 50.59 174 ASP A C 1
ATOM 1392 O O . ASP A 1 174 ? 32.125 -0.98 1.938 1 50.59 174 ASP A O 1
ATOM 1396 N N . SER A 1 175 ? 30.281 -0.313 1.297 1 43.41 175 SER A N 1
ATOM 1397 C CA . SER A 1 175 ? 30.719 -0.302 -0.095 1 43.41 175 SER A CA 1
ATOM 1398 C C . SER A 1 175 ? 31.828 0.72 -0.319 1 43.41 175 SER A C 1
ATOM 1400 O O . SER A 1 175 ? 32.406 0.785 -1.403 1 43.41 175 SER A O 1
ATOM 1402 N N . ARG A 1 176 ? 32.031 1.852 0.498 1 39.97 176 ARG A N 1
ATOM 1403 C CA . ARG A 1 176 ? 33.031 2.826 0.089 1 39.97 176 ARG A CA 1
ATOM 1404 C C . ARG A 1 176 ? 34.406 2.168 -0.078 1 39.97 176 ARG A C 1
ATOM 1406 O O . ARG A 1 176 ? 35.375 2.816 -0.49 1 39.97 176 ARG A O 1
ATOM 1413 N N . ASN A 1 177 ? 34.562 1.024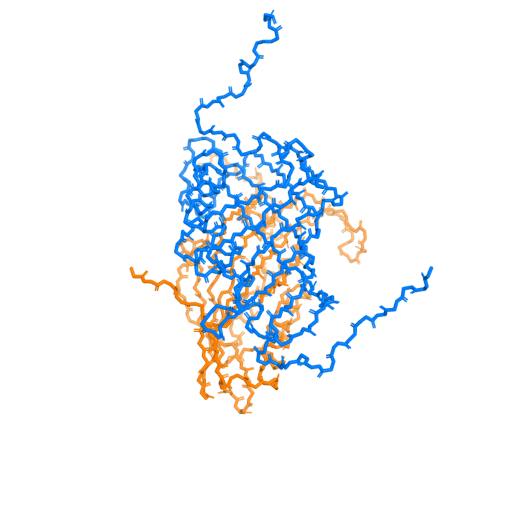 0.569 1 33.88 177 ASN A N 1
ATOM 1414 C CA . ASN A 1 177 ? 35.906 0.517 0.455 1 33.88 177 ASN A CA 1
ATOM 1415 C C . ASN A 1 177 ? 36.156 -0.163 -0.891 1 33.88 177 ASN A C 1
ATOM 1417 O O . ASN A 1 177 ? 36.719 -1.259 -0.949 1 33.88 177 ASN A O 1
ATOM 1421 N N . ILE A 1 178 ? 35.281 0.039 -1.888 1 34.53 178 ILE A N 1
ATOM 1422 C CA . ILE A 1 178 ? 35.781 -0.468 -3.152 1 34.53 178 ILE A CA 1
ATOM 1423 C C . ILE A 1 178 ? 37.031 0.348 -3.57 1 34.53 178 ILE A C 1
ATOM 1425 O O . ILE A 1 178 ? 36.906 1.552 -3.818 1 34.53 178 ILE A O 1
ATOM 1429 N N . ASN A 1 179 ? 38.125 0.059 -2.961 1 28.5 179 ASN A N 1
ATOM 1430 C CA . ASN A 1 179 ? 39.406 0.504 -3.439 1 28.5 179 ASN A CA 1
ATOM 1431 C C . ASN A 1 179 ? 39.562 0.261 -4.938 1 28.5 179 ASN A C 1
ATOM 1433 O O . ASN A 1 179 ? 39.5 -0.88 -5.395 1 28.5 179 ASN A O 1
ATOM 1437 N N . PRO A 1 180 ? 39.438 1.327 -5.84 1 31.81 180 PRO A N 1
ATOM 1438 C CA . PRO A 1 180 ? 39.875 1.25 -7.234 1 31.81 180 PRO A CA 1
ATOM 1439 C C . PRO A 1 180 ? 41.281 0.646 -7.379 1 31.81 180 PRO A C 1
ATOM 1441 O O . PRO A 1 180 ? 41.812 0.593 -8.484 1 31.81 180 PRO A O 1
ATOM 1444 N N . SER A 1 181 ? 41.969 0.305 -6.293 1 26.86 181 SER A N 1
ATOM 1445 C CA . SER A 1 181 ? 43.375 0.11 -6.547 1 26.86 181 SER A CA 1
ATOM 1446 C C . SER A 1 181 ? 43.625 -1.123 -7.41 1 26.86 181 SER A C 1
ATOM 1448 O O . SER A 1 181 ? 44.594 -1.176 -8.164 1 26.86 181 SER A O 1
ATOM 1450 N N . SER A 1 182 ? 43.094 -2.422 -7.117 1 23.41 182 SER A N 1
ATOM 1451 C CA . SER A 1 182 ? 43.906 -3.398 -7.82 1 23.41 182 SER A CA 1
ATOM 1452 C C . SER A 1 182 ? 43.5 -3.508 -9.289 1 23.41 182 SER A C 1
ATOM 1454 O O . SER A 1 182 ? 42.312 -3.41 -9.617 1 23.41 182 SER A O 1
ATOM 1456 N N . MET B 1 1 ? 2.514 -21 12.633 1 52.34 1 MET B N 1
ATOM 1457 C CA . MET B 1 1 ? 1.156 -21.172 12.117 1 52.34 1 MET B CA 1
ATOM 1458 C C . MET B 1 1 ? 1.081 -20.797 10.648 1 52.34 1 MET B C 1
ATOM 1460 O O . MET B 1 1 ? 1.844 -19.938 10.18 1 52.34 1 MET B O 1
ATOM 1464 N N . ALA B 1 2 ? 0.384 -21.641 9.805 1 76 2 ALA B N 1
ATOM 1465 C CA . ALA B 1 2 ? 0.324 -21.562 8.352 1 76 2 ALA B CA 1
ATOM 1466 C C . ALA B 1 2 ? -0.477 -20.344 7.891 1 76 2 ALA B C 1
ATOM 1468 O O . ALA B 1 2 ? -1.45 -19.953 8.539 1 76 2 ALA B O 1
ATOM 1469 N N . PHE B 1 3 ? 0.031 -19.344 7.227 1 86.88 3 PHE B N 1
ATOM 1470 C CA . PHE B 1 3 ? -0.696 -18.25 6.598 1 86.88 3 PHE B CA 1
ATOM 1471 C C . PHE B 1 3 ? -1.505 -18.75 5.406 1 86.88 3 PHE B C 1
ATOM 1473 O O . PHE B 1 3 ? -0.99 -19.5 4.566 1 86.88 3 PHE B O 1
ATOM 1480 N N . GLU B 1 4 ? -2.818 -18.469 5.496 1 92.12 4 GLU B N 1
ATOM 1481 C CA . GLU B 1 4 ? -3.695 -18.766 4.371 1 92.12 4 GLU B CA 1
ATOM 1482 C C . GLU B 1 4 ? -4.266 -17.5 3.758 1 92.12 4 GLU B C 1
ATOM 1484 O O . GLU B 1 4 ? -4.73 -16.609 4.477 1 92.12 4 GLU B O 1
ATOM 1489 N N . ILE B 1 5 ? -4.191 -17.438 2.459 1 94.25 5 ILE B N 1
ATOM 1490 C CA . ILE B 1 5 ? -4.781 -16.297 1.769 1 94.25 5 ILE B CA 1
ATOM 1491 C C . ILE B 1 5 ? -6.297 -16.312 1.941 1 94.25 5 ILE B C 1
ATOM 1493 O O . ILE B 1 5 ? -6.965 -17.266 1.536 1 94.25 5 ILE B O 1
ATOM 1497 N N . TYR B 1 6 ? -6.758 -15.25 2.494 1 92.31 6 TYR B N 1
ATOM 1498 C CA . TYR B 1 6 ? -8.18 -15.148 2.795 1 92.31 6 TYR B CA 1
ATOM 1499 C C . TYR B 1 6 ? -8.977 -14.742 1.559 1 92.31 6 TYR B C 1
ATOM 1501 O O . TYR B 1 6 ? -8.609 -13.789 0.865 1 92.31 6 TYR B O 1
ATOM 1509 N N . THR B 1 7 ? -9.961 -15.547 1.25 1 89.75 7 THR B N 1
ATOM 1510 C CA . THR B 1 7 ? -10.961 -15.195 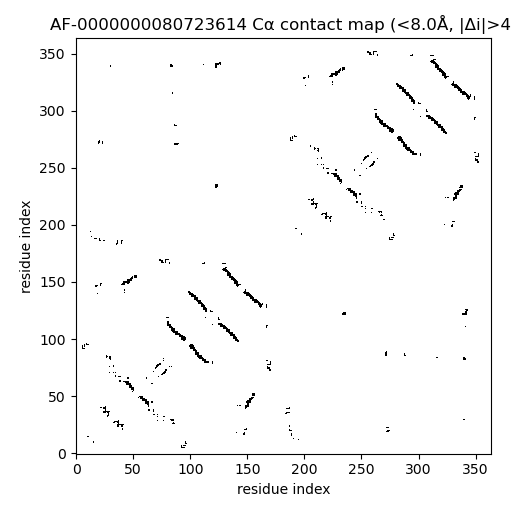0.247 1 89.75 7 THR B CA 1
ATOM 1511 C C . THR B 1 7 ? -12.367 -15.398 0.79 1 89.75 7 THR B C 1
ATOM 1513 O O . THR B 1 7 ? -12.68 -16.469 1.33 1 89.75 7 THR B O 1
AT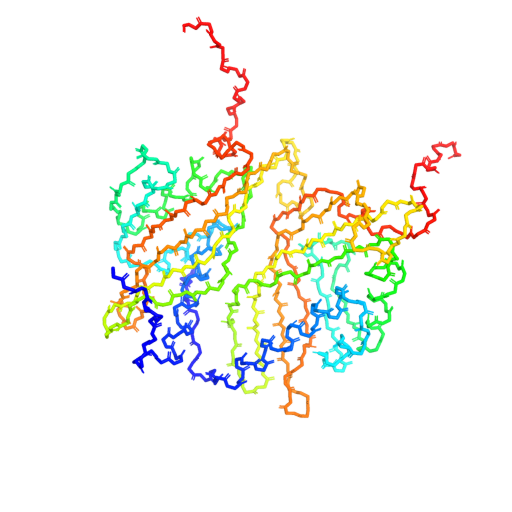OM 1516 N N . ALA B 1 8 ? -13.062 -14.383 0.757 1 86.56 8 ALA B N 1
ATOM 1517 C CA . ALA B 1 8 ? -14.422 -14.5 1.278 1 86.56 8 ALA B CA 1
ATOM 1518 C C . ALA B 1 8 ? -15.422 -14.766 0.154 1 86.56 8 ALA B C 1
ATOM 1520 O O . ALA B 1 8 ? -15.594 -13.93 -0.741 1 86.56 8 ALA B O 1
ATOM 1521 N N . SER B 1 9 ? -16.172 -15.82 0.307 1 86.56 9 SER B N 1
ATOM 1522 C CA . SER B 1 9 ? -17.203 -16.125 -0.673 1 86.56 9 SER B CA 1
ATOM 1523 C C . SER B 1 9 ? -18.406 -15.195 -0.512 1 86.56 9 SER B C 1
ATOM 1525 O O . SER B 1 9 ? -19.203 -15.031 -1.44 1 86.56 9 SER B O 1
ATOM 1527 N N . SER B 1 10 ? -18.5 -14.578 0.6 1 91.12 10 SER B N 1
ATOM 1528 C CA . SER B 1 10 ? -19.672 -13.742 0.894 1 91.12 10 SER B CA 1
ATOM 1529 C C . SER B 1 10 ? -19.453 -12.305 0.443 1 91.12 10 SER B C 1
ATOM 1531 O O . SER B 1 10 ? -20.359 -11.477 0.519 1 91.12 10 SER B O 1
ATOM 1533 N N . LEU B 1 11 ? -18.266 -11.984 -0.032 1 95.88 11 LEU B N 1
ATOM 1534 C CA . LEU B 1 11 ? -18.031 -10.641 -0.542 1 95.88 11 LEU B CA 1
ATOM 1535 C C . LEU B 1 11 ? -18.734 -10.438 -1.88 1 95.88 11 LEU B C 1
ATOM 1537 O O . LEU B 1 11 ? -18.391 -11.086 -2.869 1 95.88 11 LEU B O 1
ATOM 1541 N N . SER B 1 12 ? -19.719 -9.539 -1.914 1 95.88 12 SER B N 1
ATOM 1542 C CA . SER B 1 12 ? -20.391 -9.219 -3.162 1 95.88 12 SER B CA 1
ATOM 1543 C C . SER B 1 12 ? -19.672 -8.102 -3.914 1 95.88 12 SER B C 1
ATOM 1545 O O . SER B 1 12 ? -18.922 -7.332 -3.316 1 95.88 12 SER B O 1
ATOM 1547 N N . PHE B 1 13 ? -19.906 -8.047 -5.16 1 96.25 13 PHE B N 1
ATOM 1548 C CA . PHE B 1 13 ? -19.359 -6.969 -5.969 1 96.25 13 PHE B CA 1
ATOM 1549 C C . PHE B 1 13 ? -19.844 -5.613 -5.461 1 96.25 13 PHE B C 1
ATOM 1551 O O . PHE B 1 13 ? -19.078 -4.656 -5.402 1 96.25 13 PHE B O 1
ATOM 1558 N N . GLN B 1 14 ? -21.078 -5.523 -5.055 1 96.44 14 GLN B N 1
ATOM 1559 C CA . GLN B 1 14 ? -21.641 -4.281 -4.543 1 96.44 14 GLN B CA 1
ATOM 1560 C C . GLN B 1 14 ? -20.938 -3.84 -3.262 1 96.44 14 GLN B C 1
ATOM 1562 O O . GLN B 1 14 ? -20.641 -2.658 -3.09 1 96.44 14 GLN B O 1
ATOM 1567 N N . ASP B 1 15 ? -20.688 -4.828 -2.379 1 97.81 15 ASP B N 1
ATOM 1568 C CA . ASP B 1 15 ? -19.953 -4.504 -1.158 1 97.81 15 ASP B CA 1
ATOM 1569 C C . ASP B 1 15 ? -18.531 -4.039 -1.473 1 97.81 15 ASP B C 1
ATOM 1571 O O . ASP B 1 15 ? -18.031 -3.084 -0.873 1 97.81 15 ASP B O 1
ATOM 1575 N N . TYR B 1 16 ? -17.906 -4.738 -2.406 1 97.88 16 TYR B N 1
ATOM 1576 C CA . TYR B 1 16 ? -16.562 -4.379 -2.83 1 97.88 16 TYR B CA 1
ATOM 1577 C C . TYR B 1 16 ? -16.5 -2.932 -3.309 1 97.88 16 TYR B C 1
ATOM 1579 O O . TYR B 1 16 ? -15.656 -2.154 -2.863 1 97.88 16 TYR B O 1
ATOM 1587 N N . VAL B 1 17 ? -17.406 -2.557 -4.152 1 98 17 VAL B N 1
ATOM 1588 C CA . VAL B 1 17 ? -17.438 -1.206 -4.707 1 98 17 VAL B CA 1
ATOM 1589 C C . VAL B 1 17 ? -17.734 -0.198 -3.6 1 98 17 VAL B C 1
ATOM 1591 O O . VAL B 1 17 ? -17.109 0.862 -3.531 1 98 17 VAL B O 1
ATOM 1594 N N . ALA B 1 18 ? -18.656 -0.539 -2.756 1 98.38 18 ALA B N 1
ATOM 1595 C CA . ALA B 1 18 ? -19.031 0.368 -1.675 1 98.38 18 ALA B CA 1
ATOM 1596 C C . ALA B 1 18 ? -17.859 0.649 -0.755 1 98.38 18 ALA B C 1
ATOM 1598 O O . ALA B 1 18 ? -17.641 1.791 -0.34 1 98.38 18 ALA B O 1
ATOM 1599 N N . ILE B 1 19 ? -17.094 -0.387 -0.446 1 98.69 19 ILE B N 1
ATOM 1600 C CA . ILE B 1 19 ? -15.914 -0.258 0.399 1 98.69 19 ILE B CA 1
ATOM 1601 C C . ILE B 1 19 ? -14.883 0.636 -0.289 1 98.69 19 ILE B C 1
ATOM 1603 O O . ILE B 1 19 ? -14.336 1.554 0.328 1 98.69 19 ILE B O 1
ATOM 1607 N N . CYS B 1 20 ? -14.664 0.413 -1.564 1 98.44 20 CYS B N 1
ATOM 1608 C CA . CYS B 1 20 ? -13.688 1.198 -2.316 1 98.44 20 CYS B CA 1
ATOM 1609 C C . CYS B 1 20 ? -14.094 2.666 -2.363 1 98.44 20 CYS B C 1
ATOM 1611 O O . CYS B 1 20 ? -13.258 3.551 -2.174 1 98.44 20 CYS B O 1
ATOM 1613 N N . GLN B 1 21 ? -15.359 2.902 -2.596 1 98.5 21 GLN B N 1
ATOM 1614 C CA . GLN B 1 21 ? -15.859 4.273 -2.664 1 98.5 21 GLN B CA 1
ATOM 1615 C C . GLN B 1 21 ? -15.719 4.973 -1.314 1 98.5 21 GLN B C 1
ATOM 1617 O O . GLN B 1 21 ? -15.344 6.148 -1.253 1 98.5 21 GLN B O 1
ATOM 1622 N N . CYS B 1 22 ? -15.992 4.277 -0.291 1 98.81 22 CYS B N 1
ATOM 1623 C CA . CYS B 1 22 ? -15.898 4.859 1.045 1 98.81 22 CYS B CA 1
ATOM 1624 C C . CYS B 1 22 ? -14.461 5.191 1.397 1 98.81 22 CYS B C 1
ATOM 1626 O O . CYS B 1 22 ? -14.172 6.285 1.884 1 98.81 22 CYS B O 1
ATOM 1628 N N . ALA B 1 23 ? -13.578 4.25 1.163 1 98.88 23 ALA B N 1
ATOM 1629 C CA . ALA B 1 23 ? -12.156 4.488 1.393 1 98.88 23 ALA B CA 1
ATOM 1630 C C . ALA B 1 23 ? -11.664 5.695 0.603 1 98.88 23 ALA B C 1
ATOM 1632 O O . ALA B 1 23 ? -10.945 6.543 1.136 1 98.88 23 ALA B O 1
ATOM 1633 N N . ARG B 1 24 ? -12.07 5.77 -0.65 1 98.62 24 ARG B N 1
ATOM 1634 C CA . ARG B 1 24 ? -11.664 6.859 -1.526 1 9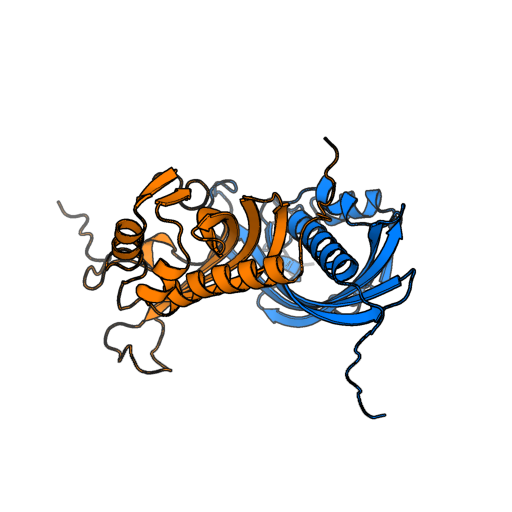8.62 24 ARG B CA 1
ATOM 1635 C C . ARG B 1 24 ? -12.211 8.195 -1.033 1 98.62 24 ARG B C 1
ATOM 1637 O O . ARG B 1 24 ? -11.516 9.211 -1.089 1 98.62 24 ARG B O 1
ATOM 1644 N N . ALA B 1 25 ? -13.406 8.18 -0.59 1 98.69 25 ALA B N 1
ATOM 1645 C CA . ALA B 1 25 ? -13.992 9.406 -0.05 1 98.69 25 ALA B CA 1
ATOM 1646 C C . ALA B 1 25 ? -13.18 9.93 1.129 1 98.69 25 ALA B C 1
ATOM 1648 O O . ALA B 1 25 ? -12.938 11.133 1.241 1 98.69 25 ALA B O 1
ATOM 1649 N N . LEU B 1 26 ? -12.758 9.039 1.993 1 98.81 26 LEU B N 1
ATOM 1650 C CA . LEU B 1 26 ? -11.977 9.461 3.152 1 98.81 26 LEU B CA 1
ATOM 1651 C C . LEU B 1 26 ? -10.672 10.117 2.721 1 98.81 26 LEU B C 1
ATOM 1653 O O . LEU B 1 26 ? -10.383 11.25 3.115 1 98.81 26 LEU B O 1
ATOM 1657 N N . VAL B 1 27 ? -9.898 9.469 1.896 1 98.62 27 VAL B N 1
ATOM 1658 C CA . VAL B 1 27 ? -8.555 9.961 1.578 1 98.62 27 VAL B CA 1
ATOM 1659 C C . VAL B 1 27 ? -8.656 11.203 0.704 1 98.62 27 VAL B C 1
ATOM 1661 O O . VAL B 1 27 ? -7.855 12.133 0.837 1 98.62 27 VAL B O 1
ATOM 1664 N N . ASP B 1 28 ? -9.641 11.25 -0.199 1 97.81 28 ASP B N 1
ATOM 1665 C CA . ASP B 1 28 ? -9.891 12.477 -0.949 1 97.81 28 ASP B CA 1
ATOM 1666 C C . ASP B 1 28 ? -10.211 13.641 -0.011 1 97.81 28 ASP B C 1
ATOM 1668 O O . ASP B 1 28 ? -9.766 14.766 -0.233 1 97.81 28 ASP B O 1
ATOM 1672 N N . GLY B 1 29 ? -11.047 13.297 0.971 1 98.5 29 GLY B N 1
ATOM 1673 C CA . GLY B 1 29 ? -11.375 14.32 1.95 1 98.5 29 GLY B CA 1
ATOM 1674 C C . GLY B 1 29 ? -10.156 14.875 2.666 1 98.5 29 GLY B C 1
ATOM 1675 O O . GLY B 1 29 ? -10.039 16.094 2.855 1 98.5 29 GLY B O 1
ATOM 1676 N N . TYR B 1 30 ? -9.242 13.984 3.104 1 98.38 30 TYR B N 1
ATOM 1677 C CA . TYR B 1 30 ? -7.98 14.422 3.688 1 98.38 30 TYR B CA 1
ATOM 1678 C C . TYR B 1 30 ? -7.246 15.375 2.748 1 98.38 30 TYR B C 1
ATOM 1680 O O . TYR B 1 30 ? -6.867 16.469 3.146 1 98.38 30 TYR B O 1
ATOM 1688 N N . ASP B 1 31 ? -7.059 14.992 1.519 1 98.12 31 ASP B N 1
ATOM 1689 C CA . ASP B 1 31 ? -6.18 15.664 0.565 1 98.12 31 ASP B CA 1
ATOM 1690 C C . ASP B 1 31 ? -6.785 16.984 0.101 1 98.12 31 ASP B C 1
ATOM 1692 O O . ASP B 1 31 ? -6.059 17.953 -0.156 1 98.12 31 ASP B O 1
ATOM 1696 N N . ARG B 1 32 ? -8.109 17.016 0.047 1 97.25 32 ARG B N 1
ATOM 1697 C CA . ARG B 1 32 ? -8.82 18.203 -0.393 1 97.25 32 ARG B CA 1
ATOM 1698 C C . ARG B 1 32 ? -9.195 19.094 0.794 1 97.25 32 ARG B C 1
ATOM 1700 O O . ARG B 1 32 ? -9.734 20.188 0.616 1 97.25 32 ARG B O 1
ATOM 1707 N N . LYS B 1 33 ? -8.961 18.562 1.975 1 97.06 33 LYS B N 1
ATOM 1708 C CA . LYS B 1 33 ? -9.375 19.234 3.203 1 97.06 33 LYS B CA 1
ATOM 1709 C C . LYS B 1 33 ? -10.883 19.453 3.217 1 97.06 33 LYS B C 1
ATOM 1711 O O . LYS B 1 33 ? -11.352 20.531 3.6 1 97.06 33 LYS B O 1
ATOM 1716 N N . ASP B 1 34 ? -11.625 18.5 2.76 1 97.94 34 ASP B N 1
ATOM 1717 C CA . ASP B 1 34 ? -13.078 18.562 2.613 1 97.94 34 ASP B CA 1
ATOM 1718 C C . ASP B 1 34 ? -13.773 17.875 3.791 1 97.94 34 ASP B C 1
ATOM 1720 O O . ASP B 1 34 ? -13.93 16.656 3.807 1 97.94 34 ASP B O 1
ATOM 1724 N N . LYS B 1 35 ? -14.227 18.609 4.707 1 98.25 35 LYS B N 1
ATOM 1725 C CA . LYS B 1 35 ? -14.789 18.094 5.949 1 98.25 35 LYS B CA 1
ATOM 1726 C C . LYS B 1 35 ? -16.031 17.25 5.684 1 98.25 35 LYS B C 1
ATOM 1728 O O . LYS B 1 35 ? -16.266 16.25 6.352 1 98.25 35 LYS B O 1
ATOM 1733 N N . VAL B 1 36 ? -16.812 17.594 4.758 1 98.38 36 VAL B N 1
ATOM 1734 C CA . VAL B 1 36 ? -18.078 16.906 4.449 1 98.38 36 VAL B CA 1
ATOM 1735 C C . VAL B 1 36 ? -17.781 15.516 3.914 1 98.38 36 VAL B C 1
ATOM 1737 O O . VAL B 1 36 ? -18.422 14.539 4.312 1 98.38 36 VAL B O 1
ATOM 1740 N N . ARG B 1 37 ? -16.828 15.445 3.043 1 98.19 37 ARG B N 1
ATOM 1741 C CA . ARG B 1 37 ? -16.438 14.164 2.471 1 98.19 37 ARG B CA 1
ATOM 1742 C C . ARG B 1 37 ? -15.898 13.227 3.545 1 98.19 37 ARG B C 1
ATOM 1744 O O . ARG B 1 37 ? -16.25 12.047 3.584 1 98.19 37 ARG B O 1
ATOM 1751 N N . VAL B 1 38 ? -14.992 13.781 4.391 1 98.75 38 VAL B N 1
ATOM 1752 C CA . VAL B 1 38 ? -14.461 12.969 5.477 1 98.75 38 VAL B CA 1
ATOM 1753 C C . VAL B 1 38 ? -15.602 12.477 6.363 1 98.75 38 VAL B C 1
ATOM 1755 O O . VAL B 1 38 ? -15.703 11.273 6.648 1 98.75 38 VAL B O 1
ATOM 1758 N N . ARG B 1 39 ? -16.484 13.32 6.727 1 98.81 39 ARG B N 1
ATOM 1759 C CA . ARG B 1 39 ? -17.578 12.953 7.621 1 98.81 39 ARG B CA 1
ATOM 1760 C C . ARG B 1 39 ? -18.469 11.875 6.996 1 98.81 39 ARG B C 1
ATOM 1762 O O . ARG B 1 39 ? -18.938 10.977 7.688 1 98.81 39 ARG B O 1
ATOM 1769 N N . ALA B 1 40 ? -18.734 11.961 5.73 1 98.75 40 ALA B N 1
ATOM 1770 C CA . ALA B 1 40 ? -19.609 11.031 5.023 1 98.75 40 ALA B CA 1
ATOM 1771 C C . ALA B 1 40 ? -19.031 9.609 5.055 1 98.75 40 ALA B C 1
ATOM 1773 O O . ALA B 1 40 ? -19.781 8.633 4.934 1 98.75 40 ALA B O 1
ATOM 1774 N N . SER B 1 41 ? -17.766 9.484 5.223 1 98.88 41 SER B N 1
ATOM 1775 C CA . SER B 1 41 ? -17.109 8.188 5.164 1 98.88 41 SER B CA 1
ATOM 1776 C C . SER B 1 41 ? -17.078 7.508 6.527 1 98.88 41 SER B C 1
ATOM 1778 O O . SER B 1 41 ? -16.797 6.316 6.633 1 98.88 41 SER B O 1
ATOM 1780 N N . LEU B 1 42 ? -17.453 8.219 7.582 1 98.94 42 LEU B N 1
ATOM 1781 C CA . LEU B 1 42 ? -17.203 7.754 8.938 1 98.94 42 LEU B CA 1
ATOM 1782 C C . LEU B 1 42 ? -18.469 7.219 9.586 1 98.94 42 LEU B C 1
ATOM 1784 O O . LEU B 1 42 ? -19.562 7.758 9.359 1 98.94 42 LEU B O 1
ATOM 1788 N N . ALA B 1 43 ? -18.359 6.188 10.383 1 98.88 43 ALA B N 1
ATOM 1789 C CA . ALA B 1 43 ? -19.375 5.824 11.375 1 98.88 43 ALA B CA 1
ATOM 1790 C C . ALA B 1 43 ? -19.516 6.91 12.438 1 98.88 43 ALA B C 1
ATOM 1792 O O . ALA B 1 43 ? -18.703 7.828 12.508 1 98.88 43 ALA B O 1
ATOM 1793 N N . PRO B 1 44 ? -20.547 6.84 13.258 1 98.75 44 PRO B N 1
ATOM 1794 C CA . PRO B 1 44 ? -20.781 7.883 14.258 1 98.75 44 PRO B CA 1
ATOM 1795 C C . PRO B 1 44 ? -19.609 8.039 15.227 1 98.75 44 PRO B C 1
ATOM 1797 O O . PRO B 1 44 ? -19.391 9.133 15.766 1 98.75 44 PRO B O 1
ATOM 1800 N N . SER B 1 45 ? -18.938 6.953 15.438 1 98.69 45 SER B N 1
ATOM 1801 C CA . SER B 1 45 ? -17.672 6.984 16.188 1 98.69 45 SER B CA 1
ATOM 1802 C C . SER B 1 45 ? -16.562 6.281 15.422 1 98.69 45 SER B C 1
ATOM 1804 O O . SER B 1 45 ? -16.828 5.395 14.609 1 98.69 45 SER B O 1
ATOM 1806 N N . ILE B 1 46 ? -15.344 6.742 15.734 1 98.75 46 ILE B N 1
ATOM 1807 C CA . ILE B 1 46 ? -14.211 6.16 15.016 1 98.75 46 ILE B CA 1
ATOM 1808 C C . ILE B 1 46 ? -13.047 5.945 15.984 1 98.75 46 ILE B C 1
ATOM 1810 O O . ILE B 1 46 ? -12.734 6.816 16.797 1 98.75 46 ILE B O 1
ATOM 1814 N N . VAL B 1 47 ? -12.477 4.812 15.859 1 98.88 47 VAL B N 1
ATOM 1815 C CA . VAL B 1 47 ? -11.242 4.488 16.578 1 98.88 47 VAL B CA 1
ATOM 1816 C C . VAL B 1 47 ? -10.039 4.746 15.672 1 98.88 47 VAL B C 1
ATOM 1818 O O . VAL B 1 47 ? -10.023 4.324 14.516 1 98.88 47 VAL B O 1
ATOM 1821 N N . VAL B 1 48 ? -9.078 5.484 16.172 1 98.44 48 VAL B N 1
ATOM 1822 C CA . VAL B 1 48 ? -7.844 5.805 15.469 1 98.44 48 VAL B CA 1
ATOM 1823 C C . VAL B 1 48 ? -6.652 5.242 16.234 1 98.44 48 VAL B C 1
ATOM 1825 O O . VAL B 1 48 ? -6.402 5.633 17.391 1 98.44 48 VAL B O 1
ATOM 1828 N N . ASP B 1 49 ? -5.957 4.336 15.664 1 98.38 49 ASP B N 1
ATOM 1829 C CA . ASP B 1 49 ? -4.801 3.715 16.297 1 98.38 49 ASP B CA 1
ATOM 1830 C C . ASP B 1 49 ? -3.516 4.047 15.539 1 98.38 49 ASP B C 1
ATOM 1832 O O . ASP B 1 49 ? -3.162 3.365 14.578 1 98.38 49 ASP B O 1
ATOM 1836 N N . TYR B 1 50 ? -2.74 5.023 15.992 1 96.38 50 TYR B N 1
ATOM 1837 C CA . TYR B 1 50 ? -1.519 5.477 15.336 1 96.38 50 TYR B CA 1
ATOM 1838 C C . TYR B 1 50 ? -0.285 4.949 16.062 1 96.38 50 TYR B C 1
ATOM 1840 O O . TYR B 1 50 ? 0.824 5.449 15.859 1 96.38 50 TYR B O 1
ATOM 1848 N N . SER B 1 51 ? -0.431 3.965 16.875 1 96.19 51 SER B N 1
ATOM 1849 C CA . SER B 1 51 ? 0.66 3.451 17.688 1 96.19 51 SER B CA 1
ATOM 1850 C C . SER B 1 51 ? 1.789 2.898 16.828 1 96.19 51 SER B C 1
ATOM 1852 O O . SER B 1 51 ? 2.934 2.805 17.281 1 96.19 51 SER B O 1
ATOM 1854 N N . LYS B 1 52 ? 1.475 2.494 15.57 1 95.5 52 LYS B N 1
ATOM 1855 C CA . LYS B 1 52 ? 2.496 1.932 14.688 1 95.5 52 LYS B CA 1
ATOM 1856 C C . LYS B 1 52 ? 3.004 2.977 13.703 1 95.5 52 LYS B C 1
ATOM 1858 O O . LYS B 1 52 ? 3.645 2.637 12.703 1 95.5 52 LYS B O 1
ATOM 1863 N N . VAL B 1 53 ? 2.703 4.219 13.875 1 93.75 53 VAL B N 1
ATOM 1864 C CA . VAL B 1 53 ? 3.254 5.352 13.141 1 93.75 53 VAL B CA 1
ATOM 1865 C C . VAL B 1 53 ? 4.008 6.273 14.102 1 93.75 53 VAL B C 1
ATOM 1867 O O . VAL B 1 53 ? 5.215 6.465 13.961 1 93.75 53 VAL B O 1
ATOM 1870 N N . VAL B 1 54 ? 3.246 6.812 15.055 1 92.25 54 VAL B N 1
ATOM 1871 C CA . VAL B 1 54 ? 3.771 7.609 16.156 1 92.25 54 VAL B CA 1
ATOM 1872 C C . VAL B 1 54 ? 3.342 7 17.484 1 92.25 54 VAL B C 1
ATOM 1874 O O . VAL B 1 54 ? 2.256 7.293 18 1 92.25 54 VAL B O 1
ATOM 1877 N N . PRO B 1 55 ? 4.199 6.184 18.078 1 92.38 55 PRO B N 1
ATOM 1878 C CA . PRO B 1 55 ? 3.826 5.426 19.266 1 92.38 55 PRO B CA 1
ATOM 1879 C C . PRO B 1 55 ? 3.203 6.305 20.359 1 92.38 55 PRO B C 1
ATOM 1881 O O . PRO B 1 55 ? 2.25 5.891 21.016 1 92.38 55 PRO B O 1
ATOM 1884 N N . GLU B 1 56 ? 3.6 7.523 20.484 1 90.81 56 GLU B N 1
ATOM 1885 C CA . GLU B 1 56 ? 3.143 8.43 21.531 1 90.81 56 GLU B CA 1
ATOM 1886 C C . GLU B 1 56 ? 1.685 8.828 21.328 1 90.81 56 GLU B C 1
ATOM 1888 O O . GLU B 1 56 ? 1.003 9.234 22.266 1 90.81 56 GLU B O 1
ATOM 1893 N N . TRP B 1 57 ? 1.229 8.672 20.109 1 91.12 57 TRP B N 1
ATOM 1894 C CA . TRP B 1 57 ? -0.145 9.07 19.828 1 91.12 57 TRP B CA 1
ATOM 1895 C C . TRP B 1 57 ? -1.127 7.992 20.266 1 91.12 57 TRP B C 1
ATOM 1897 O O . TRP B 1 57 ? -2.289 8.281 20.562 1 91.12 57 TRP B O 1
ATOM 1907 N N . GLY B 1 58 ? -0.758 6.719 20.281 1 94.69 58 GLY B N 1
ATOM 1908 C CA . GLY B 1 58 ? -1.55 5.613 20.797 1 94.69 58 GLY B CA 1
ATOM 1909 C C . GLY B 1 58 ? -2.85 5.41 20.047 1 94.69 58 GLY B C 1
ATOM 1910 O O . GLY B 1 58 ? -2.918 5.648 18.828 1 94.69 58 GLY B O 1
ATOM 1911 N N . ARG B 1 59 ? -3.766 4.766 20.75 1 97.94 59 ARG B N 1
ATOM 1912 C CA . ARG B 1 59 ? -5.105 4.441 20.266 1 97.94 59 ARG B CA 1
ATOM 1913 C C . ARG B 1 59 ? -6.16 5.285 20.984 1 97.94 59 ARG B C 1
ATOM 1915 O O . ARG B 1 59 ? -6.184 5.355 22.219 1 97.94 59 ARG B O 1
ATOM 1922 N N . LYS B 1 60 ? -7.043 5.965 20.188 1 98.25 60 LYS B N 1
ATOM 1923 C CA . LYS B 1 60 ? -8.055 6.855 20.75 1 98.25 60 LYS B CA 1
ATOM 1924 C C . LYS B 1 60 ? -9.391 6.695 20.031 1 98.25 60 LYS B C 1
ATOM 1926 O O . LYS B 1 60 ? -9.422 6.312 18.859 1 98.25 60 LYS B O 1
ATOM 1931 N N . LYS B 1 61 ? -10.398 7.035 20.703 1 98.62 61 LYS B N 1
ATOM 1932 C CA . LYS B 1 61 ? -11.742 7.039 20.141 1 98.62 61 LYS B CA 1
ATOM 1933 C C . LYS B 1 61 ? -12.297 8.461 20.047 1 98.62 61 LYS B C 1
ATOM 1935 O O . LYS B 1 61 ? -12.148 9.25 20.984 1 98.62 61 LYS B O 1
ATOM 1940 N N . TYR B 1 62 ? -12.93 8.773 18.953 1 98.5 62 TYR B N 1
ATOM 1941 C CA . TYR B 1 62 ? -13.547 10.078 18.719 1 98.5 62 TYR B CA 1
ATOM 1942 C C . TYR B 1 62 ? -14.992 9.922 18.266 1 98.5 62 TYR B C 1
ATOM 1944 O O . TYR B 1 62 ? -15.344 8.93 17.625 1 98.5 62 TYR B O 1
ATOM 1952 N N . GLU B 1 63 ? -15.781 10.922 18.625 1 98.81 63 GLU B N 1
ATOM 1953 C CA . GLU B 1 63 ? -16.984 11.125 17.828 1 98.81 63 GLU B CA 1
ATOM 1954 C C . GLU B 1 63 ? -16.641 11.648 16.438 1 98.81 63 GLU B C 1
ATOM 1956 O O . GLU B 1 63 ? -15.688 12.414 16.281 1 98.81 63 GLU B O 1
ATOM 1961 N N . ALA B 1 64 ? -17.406 11.305 15.445 1 98.75 64 ALA B N 1
ATOM 1962 C CA . ALA B 1 64 ? -17.062 11.57 14.047 1 98.75 64 ALA B CA 1
ATOM 1963 C C . ALA B 1 64 ? -16.844 13.062 13.812 1 98.75 64 ALA B C 1
ATOM 1965 O O . ALA B 1 64 ? -15.852 13.453 13.188 1 98.75 64 ALA B O 1
ATOM 1966 N N . ASP B 1 65 ? -17.75 13.836 14.305 1 98.56 65 ASP B N 1
ATOM 1967 C CA . ASP B 1 65 ? -17.625 15.273 14.086 1 98.56 65 ASP B CA 1
ATOM 1968 C C . ASP B 1 65 ? -16.359 15.828 14.734 1 98.56 65 ASP B C 1
ATOM 1970 O O . ASP B 1 65 ? -15.672 16.672 14.156 1 98.56 65 ASP B O 1
ATOM 1974 N N . GLY B 1 66 ? -16.109 15.398 15.961 1 98.38 66 GLY B N 1
ATOM 1975 C CA . GLY B 1 66 ? -14.891 15.812 16.641 1 98.38 66 GLY B CA 1
ATOM 1976 C C . GLY B 1 66 ? -13.625 15.406 15.914 1 98.38 66 GLY B C 1
ATOM 1977 O O . GLY B 1 66 ? -12.672 16.188 15.82 1 98.38 66 GLY B O 1
ATOM 1978 N N . PHE B 1 67 ? -13.617 14.219 15.383 1 98.5 67 PHE B N 1
ATOM 1979 C CA . PHE B 1 67 ? -12.492 13.734 14.602 1 98.5 67 PHE B CA 1
ATOM 1980 C C . PHE B 1 67 ? -12.266 14.609 13.375 1 98.5 67 PHE B C 1
ATOM 1982 O O . PHE B 1 67 ? -11.141 15.023 13.102 1 98.5 67 PHE B O 1
ATOM 1989 N N . VAL B 1 68 ? -13.297 14.891 12.641 1 98.69 68 VAL B N 1
ATOM 1990 C CA . VAL B 1 68 ? -13.211 15.703 11.43 1 98.69 68 VAL B CA 1
ATOM 1991 C C . VAL B 1 68 ? -12.602 17.062 11.758 1 98.69 68 VAL B C 1
ATOM 1993 O O . VAL B 1 68 ? -11.672 17.516 11.086 1 98.69 68 VAL B O 1
ATOM 1996 N N . ASP B 1 69 ? -13.078 17.672 12.836 1 97.81 69 ASP B N 1
ATOM 1997 C CA . ASP B 1 69 ? -12.617 19 13.211 1 97.81 69 ASP B CA 1
ATOM 1998 C C . ASP B 1 69 ? -11.148 18.969 13.633 1 97.81 69 ASP B C 1
ATOM 2000 O O . ASP B 1 69 ? -10.383 19.875 13.266 1 97.81 69 ASP B O 1
ATOM 2004 N N . LEU B 1 70 ? -10.852 18 14.336 1 96.81 70 LEU B N 1
ATOM 2005 C CA . LEU B 1 70 ? -9.492 17.891 14.852 1 96.81 70 LEU B CA 1
ATOM 2006 C C . LEU B 1 70 ? -8.516 17.547 13.727 1 96.81 70 LEU B C 1
ATOM 2008 O O . LEU B 1 70 ? -7.488 18.203 13.57 1 96.81 70 LEU B O 1
ATOM 2012 N N . TRP B 1 71 ? -8.805 16.531 12.914 1 96.5 71 TRP B N 1
ATOM 2013 C CA . TRP B 1 71 ? -7.898 15.977 11.922 1 96.5 71 TRP B CA 1
ATOM 2014 C C . TRP B 1 71 ? -7.695 16.938 10.758 1 96.5 71 TRP B C 1
ATOM 2016 O O . TRP B 1 71 ? -6.605 17.016 10.188 1 96.5 71 TRP B O 1
ATOM 2026 N N . LEU B 1 72 ? -8.703 17.703 10.469 1 97.38 72 LEU B N 1
ATOM 2027 C CA . LEU B 1 72 ? -8.57 18.688 9.383 1 97.38 72 LEU B CA 1
ATOM 2028 C C . LEU B 1 72 ? -8.383 20.094 9.938 1 97.38 72 LEU B C 1
ATOM 2030 O O . LEU B 1 72 ? -8.547 21.078 9.219 1 97.38 72 LEU B O 1
ATOM 2034 N N . GLY B 1 73 ? -8.023 20.156 11.188 1 95.38 73 GLY B N 1
ATOM 2035 C CA . GLY B 1 73 ? -7.762 21.422 11.836 1 95.38 73 GLY B CA 1
ATOM 2036 C C . GLY B 1 73 ? -6.344 21.922 11.617 1 95.38 73 GLY B C 1
ATOM 2037 O O . GLY B 1 73 ? -5.535 21.25 10.984 1 95.38 73 GLY B O 1
ATOM 2038 N N . PRO B 1 74 ? -5.953 23.031 12.18 1 93 74 PRO B N 1
ATOM 2039 C CA . PRO B 1 74 ? -4.707 23.734 11.875 1 93 74 PRO B CA 1
ATOM 2040 C C . PRO B 1 74 ? -3.484 23.078 12.516 1 93 74 PRO B C 1
ATOM 2042 O O . PRO B 1 74 ? -2.352 23.484 12.242 1 93 74 PRO B O 1
ATOM 2045 N N . ASN B 1 75 ? -3.674 22.078 13.305 1 91.12 75 ASN B N 1
ATOM 2046 C CA . ASN B 1 75 ? -2.541 21.391 13.93 1 91.12 75 ASN B CA 1
ATOM 2047 C C . ASN B 1 75 ? -2.289 20.031 13.297 1 91.12 75 ASN B C 1
ATOM 2049 O O . ASN B 1 75 ? -1.428 19.281 13.758 1 91.12 75 ASN B O 1
ATOM 2053 N N . HIS B 1 76 ? -3.107 19.656 12.312 1 93.5 76 HIS B N 1
ATOM 2054 C CA . HIS B 1 76 ? -2.963 18.406 11.586 1 93.5 76 HIS B CA 1
ATOM 2055 C C . HIS B 1 76 ? -3.037 18.625 10.078 1 93.5 76 HIS B C 1
ATOM 2057 O O . HIS B 1 76 ? -2.252 19.391 9.523 1 93.5 76 HIS B O 1
ATOM 2063 N N . LEU B 1 77 ? -3.951 17.969 9.398 1 95.19 77 LEU B N 1
ATOM 2064 C CA . LEU B 1 77 ? -3.967 17.984 7.938 1 95.19 77 LEU B CA 1
ATOM 2065 C C . LEU B 1 77 ? -4.477 19.328 7.418 1 95.19 77 LEU B C 1
ATOM 2067 O O . LEU B 1 77 ? -4.309 19.641 6.234 1 95.19 77 LEU B O 1
ATOM 2071 N N . GLY B 1 78 ? -5.051 20.156 8.305 1 94.94 78 GLY B N 1
ATOM 2072 C CA . GLY B 1 78 ? -5.621 21.422 7.875 1 94.94 78 GLY B CA 1
ATOM 2073 C C . GLY B 1 78 ? -4.613 22.562 7.848 1 94.94 78 GLY B C 1
ATOM 2074 O O . GLY B 1 78 ? -4.965 23.703 7.566 1 94.94 78 GLY B O 1
ATOM 2075 N N . VAL B 1 79 ? -3.369 22.312 8.148 1 94.44 79 VAL B N 1
ATOM 2076 C CA . VAL B 1 79 ? -2.301 23.297 8.008 1 94.44 79 VAL B CA 1
ATOM 2077 C C . VAL B 1 79 ? -2.289 23.844 6.582 1 94.44 79 VAL B C 1
ATOM 2079 O O . VAL B 1 79 ? -2.219 23.078 5.617 1 94.44 79 VAL B O 1
ATOM 2082 N N . LYS B 1 80 ? -2.27 25.109 6.418 1 93.69 80 LYS B N 1
ATOM 2083 C CA . LYS B 1 80 ? -2.424 25.734 5.109 1 93.69 80 LYS B CA 1
ATOM 2084 C C . LYS B 1 80 ? -1.249 25.406 4.195 1 93.69 80 LYS B C 1
ATOM 2086 O O . LYS B 1 80 ? -1.433 25.156 3.002 1 93.69 80 LYS B O 1
ATOM 2091 N N . ALA B 1 81 ? -0.113 25.391 4.723 1 95.56 81 ALA B N 1
ATOM 2092 C CA . ALA B 1 81 ? 1.091 25.172 3.926 1 95.56 81 ALA B CA 1
ATOM 2093 C C . ALA B 1 81 ? 1.239 23.703 3.553 1 95.56 81 ALA B C 1
ATOM 2095 O O . ALA B 1 81 ? 2.059 23.344 2.701 1 95.56 81 ALA B O 1
ATOM 2096 N N . LEU B 1 82 ? 0.471 22.844 4.137 1 96.88 82 LEU B N 1
ATOM 2097 C CA . LEU B 1 82 ? 0.656 21.406 3.957 1 96.88 82 LEU B CA 1
ATOM 2098 C C . LEU B 1 82 ? -0.204 20.891 2.809 1 96.88 82 LEU B C 1
ATOM 2100 O O . LEU B 1 82 ? -1.429 21.031 2.832 1 96.88 82 LEU B O 1
ATOM 2104 N N . ALA B 1 83 ? 0.416 20.375 1.766 1 97.25 83 ALA B N 1
ATOM 2105 C CA . ALA B 1 83 ? -0.237 19.609 0.716 1 97.25 83 ALA B CA 1
ATOM 2106 C C . ALA B 1 83 ? -0.024 18.109 0.93 1 97.25 83 ALA B C 1
ATOM 2108 O O . ALA B 1 83 ? 1.04 17.688 1.389 1 97.25 83 ALA B O 1
ATOM 2109 N N . THR B 1 84 ? -1.05 17.312 0.62 1 98.06 84 THR B N 1
ATOM 2110 C CA . THR B 1 84 ? -0.927 15.883 0.834 1 98.06 84 THR B CA 1
ATOM 2111 C C . THR B 1 84 ? -1.558 15.102 -0.32 1 98.06 84 THR B C 1
ATOM 2113 O O . THR B 1 84 ? -2.402 15.641 -1.043 1 98.06 84 THR B O 1
ATOM 2116 N N . GLN B 1 85 ? -1.134 13.875 -0.503 1 98.31 85 GLN B N 1
ATOM 2117 C CA . GLN B 1 85 ? -1.818 12.844 -1.273 1 98.31 85 GLN B CA 1
ATOM 2118 C C . GLN B 1 85 ? -1.733 11.484 -0.575 1 98.31 85 GLN B C 1
ATOM 2120 O O . GLN B 1 85 ? -0.641 11.016 -0.249 1 98.31 85 GLN B O 1
ATOM 2125 N N . HIS B 1 86 ? -2.854 10.914 -0.253 1 98.5 86 HIS B N 1
ATOM 2126 C CA . HIS B 1 86 ? -2.959 9.562 0.27 1 98.5 86 HIS B CA 1
ATOM 2127 C C . HIS B 1 86 ? -3.377 8.578 -0.82 1 98.5 86 HIS B C 1
ATOM 2129 O O . HIS B 1 86 ? -4.566 8.32 -1.005 1 98.5 86 HIS B O 1
ATOM 2135 N N . LEU B 1 87 ? -2.359 8.016 -1.536 1 97.69 87 LEU B N 1
ATOM 2136 C CA . LEU B 1 87 ? -2.582 7.078 -2.633 1 97.69 87 LEU B CA 1
ATOM 2137 C C . LEU B 1 87 ? -2.846 5.672 -2.102 1 97.69 87 LEU B C 1
ATOM 2139 O O . LEU B 1 87 ? -2.012 5.109 -1.389 1 97.69 87 LEU B O 1
ATOM 2143 N N . LEU B 1 88 ? -3.988 5.203 -2.426 1 97.75 88 LEU B N 1
ATOM 2144 C CA . LEU B 1 88 ? -4.324 3.834 -2.049 1 97.75 88 LEU B CA 1
ATOM 2145 C C . LEU B 1 88 ? -3.939 2.854 -3.152 1 97.75 88 LEU B C 1
ATOM 2147 O O . LEU B 1 88 ? -4.25 3.078 -4.324 1 97.75 88 LEU B O 1
ATOM 2151 N N . GLY B 1 89 ? -3.191 1.819 -2.768 1 96.81 89 GLY B N 1
ATOM 2152 C CA . GLY B 1 89 ? -2.928 0.707 -3.666 1 96.81 89 GLY B CA 1
ATOM 2153 C C . GLY B 1 89 ? -3.938 -0.418 -3.535 1 96.81 89 GLY B C 1
ATOM 2154 O O . GLY B 1 89 ? -5.094 -0.183 -3.17 1 96.81 89 GLY B O 1
ATOM 2155 N N . ALA B 1 90 ? -3.51 -1.589 -3.828 1 96.5 90 ALA B N 1
ATOM 2156 C CA . ALA B 1 90 ? -4.387 -2.756 -3.842 1 96.5 90 ALA B CA 1
ATOM 2157 C C . ALA B 1 90 ? -4.891 -3.08 -2.438 1 96.5 90 ALA B C 1
ATOM 2159 O O . ALA B 1 90 ? -4.113 -3.088 -1.479 1 96.5 90 ALA B O 1
ATOM 2160 N N . PRO B 1 91 ? -6.172 -3.312 -2.332 1 97.44 91 PRO B N 1
ATOM 2161 C CA . PRO B 1 91 ? -6.719 -3.721 -1.038 1 97.44 91 PRO B CA 1
ATOM 2162 C C . PRO B 1 91 ? -6.484 -5.199 -0.736 1 97.44 91 PRO B C 1
ATOM 2164 O O . PRO B 1 91 ? -6.227 -5.984 -1.65 1 97.44 91 PRO B O 1
ATOM 2167 N N . TYR B 1 92 ? -6.473 -5.574 0.484 1 98.38 92 TYR B N 1
ATOM 2168 C CA . TYR B 1 92 ? -6.551 -6.941 0.988 1 98.38 92 TYR B CA 1
ATOM 2169 C C . TYR B 1 92 ? -7.684 -7.086 1.997 1 98.38 92 TYR B C 1
ATOM 2171 O O . TYR B 1 92 ? -7.641 -6.492 3.076 1 98.38 92 TYR B O 1
ATOM 2179 N N . PHE B 1 93 ? -8.742 -7.836 1.607 1 98.31 93 PHE B N 1
ATOM 2180 C CA . PHE B 1 93 ? -9.844 -8.109 2.527 1 98.31 93 PHE B CA 1
ATOM 2181 C C . PHE B 1 93 ? -9.445 -9.172 3.547 1 98.31 93 PHE B C 1
ATOM 2183 O O . PHE B 1 93 ? -9.133 -10.305 3.178 1 98.31 93 PHE B O 1
ATOM 2190 N N . LYS B 1 94 ? -9.477 -8.758 4.805 1 97.94 94 LYS B N 1
ATOM 2191 C CA . LYS B 1 94 ? -9.008 -9.625 5.875 1 97.94 94 LYS B CA 1
ATOM 2192 C C . LYS B 1 94 ? -10.164 -10.375 6.531 1 97.94 94 LYS B C 1
ATOM 2194 O O . LYS B 1 94 ? -9.984 -11.453 7.094 1 97.94 94 LYS B O 1
ATOM 2199 N N . SER B 1 95 ? -11.328 -9.719 6.52 1 97.94 95 SER B N 1
ATOM 2200 C CA . SER B 1 95 ? -12.531 -10.297 7.113 1 97.94 95 SER B CA 1
ATOM 2201 C C . SER B 1 95 ? -13.797 -9.719 6.484 1 97.94 95 SER B C 1
ATOM 2203 O O . SER B 1 95 ? -13.875 -8.508 6.238 1 97.94 95 SER B O 1
ATOM 2205 N N . VAL B 1 96 ? -14.781 -10.602 6.219 1 97.88 96 VAL B N 1
ATOM 2206 C CA . VAL B 1 96 ? -16.062 -10.188 5.664 1 97.88 96 VAL B CA 1
ATOM 2207 C C . VAL B 1 96 ? -17.203 -10.891 6.414 1 97.88 96 VAL B C 1
ATOM 2209 O O . VAL B 1 96 ? -17.281 -12.125 6.414 1 97.88 96 VAL B O 1
ATOM 2212 N N . THR B 1 97 ? -17.938 -10.164 7.109 1 96.75 97 THR B N 1
ATOM 2213 C CA . THR B 1 97 ? -19.188 -10.625 7.719 1 96.75 97 THR B CA 1
ATOM 2214 C C . THR B 1 97 ? -20.359 -9.75 7.277 1 96.75 97 THR B C 1
ATOM 2216 O O . THR B 1 97 ? -20.172 -8.789 6.531 1 96.75 97 THR B O 1
ATOM 2219 N N . GLU B 1 98 ? -21.547 -10.125 7.656 1 94.81 98 GLU B N 1
ATOM 2220 C CA . GLU B 1 98 ? -22.719 -9.352 7.277 1 94.81 98 GLU B CA 1
ATOM 2221 C C . GLU B 1 98 ? -22.656 -7.934 7.836 1 94.81 98 GLU B C 1
ATOM 2223 O O . GLU B 1 98 ? -23.125 -6.984 7.191 1 94.81 98 GLU B O 1
ATOM 2228 N N . GLY B 1 99 ? -22.031 -7.727 8.945 1 96.31 99 GLY B N 1
ATOM 2229 C CA . GLY B 1 99 ? -22.094 -6.426 9.594 1 96.31 99 GLY B CA 1
ATOM 2230 C C . GLY B 1 99 ? -20.734 -5.746 9.695 1 96.31 99 GLY B C 1
ATOM 2231 O O . GLY B 1 99 ? -20.641 -4.609 10.172 1 96.31 99 GLY B O 1
ATOM 2232 N N . GLU B 1 100 ? -19.703 -6.434 9.281 1 98.5 100 GLU B N 1
ATOM 2233 C CA . GLU B 1 100 ? -18.375 -5.871 9.422 1 98.5 100 GLU B CA 1
ATOM 2234 C C . GLU B 1 100 ? -17.453 -6.363 8.312 1 98.5 100 GLU B C 1
ATOM 2236 O O . GLU B 1 100 ? -17.453 -7.551 7.969 1 98.5 100 GLU B O 1
ATOM 2241 N N . ILE B 1 101 ? -16.719 -5.469 7.707 1 98.75 101 ILE B N 1
ATOM 2242 C CA . ILE B 1 101 ? -15.672 -5.789 6.746 1 98.75 101 ILE B CA 1
ATOM 2243 C C . ILE B 1 101 ? -14.367 -5.125 7.168 1 98.75 101 ILE B C 1
ATOM 2245 O O . ILE B 1 101 ? -14.344 -3.945 7.531 1 98.75 101 ILE B O 1
ATOM 2249 N N . VAL B 1 102 ? -13.273 -5.848 7.223 1 98.88 102 VAL B N 1
ATOM 2250 C CA . VAL B 1 102 ? -11.945 -5.34 7.527 1 98.88 102 VAL B CA 1
ATOM 2251 C C . VAL B 1 102 ? -11.062 -5.418 6.285 1 98.88 102 VAL B C 1
ATOM 2253 O O . VAL B 1 102 ? -10.914 -6.484 5.688 1 98.88 102 VAL B O 1
ATOM 2256 N N . VAL B 1 103 ? -10.539 -4.281 5.883 1 98.81 103 VAL B N 1
ATOM 2257 C CA . VAL B 1 103 ? -9.695 -4.191 4.691 1 98.81 103 VAL B CA 1
ATOM 2258 C C . VAL B 1 103 ? -8.367 -3.535 5.051 1 98.81 103 VAL B C 1
ATOM 2260 O O . VAL B 1 103 ? -8.328 -2.57 5.816 1 98.81 103 VAL B O 1
ATOM 2263 N N . GLU B 1 104 ? -7.277 -4.07 4.555 1 98.69 104 GLU B N 1
ATOM 2264 C CA . GLU B 1 104 ? -5.98 -3.408 4.629 1 98.69 104 GLU B CA 1
ATOM 2265 C C . GLU B 1 104 ? -5.543 -2.891 3.26 1 98.69 104 GLU B C 1
ATOM 2267 O O . GLU B 1 104 ? -5.402 -3.666 2.312 1 98.69 104 GLU B O 1
ATOM 2272 N N . TRP B 1 105 ? -5.395 -1.606 3.188 1 98.62 105 TRP B N 1
ATOM 2273 C CA . TRP B 1 105 ? -4.93 -0.951 1.969 1 98.62 105 TRP B CA 1
ATOM 2274 C C . TRP B 1 105 ? -3.416 -0.779 1.985 1 98.62 105 TRP B C 1
ATOM 2276 O O . TRP B 1 105 ? -2.832 -0.464 3.025 1 98.62 105 TRP B O 1
ATOM 2286 N N . GLN B 1 106 ? -2.785 -0.973 0.791 1 98.44 106 GLN B N 1
ATOM 2287 C CA . GLN B 1 106 ? -1.502 -0.301 0.612 1 98.44 106 GLN B CA 1
ATOM 2288 C C . GLN B 1 106 ? -1.683 1.212 0.521 1 98.44 106 GLN B C 1
ATOM 2290 O O . GLN B 1 106 ? -2.668 1.692 -0.044 1 98.44 106 GLN B O 1
ATOM 2295 N N . GLN B 1 107 ? -0.68 1.902 1.073 1 98.5 107 GLN B N 1
ATOM 2296 C CA . GLN B 1 107 ? -0.824 3.354 1.044 1 98.5 107 GLN B CA 1
ATOM 2297 C C . GLN B 1 107 ? 0.533 4.039 0.906 1 98.5 107 GLN B C 1
ATOM 2299 O O . GLN B 1 107 ? 1.503 3.641 1.556 1 98.5 107 GLN B O 1
ATOM 2304 N N . LEU B 1 108 ? 0.647 4.918 -0.038 1 98.38 108 LEU B N 1
ATOM 2305 C CA . LEU B 1 108 ? 1.679 5.953 -0.066 1 98.38 108 LEU B CA 1
ATOM 2306 C C . LEU B 1 108 ? 1.104 7.305 0.341 1 98.38 108 LEU B C 1
ATOM 2308 O O . LEU B 1 108 ? 0.313 7.895 -0.398 1 98.38 108 LEU B O 1
ATOM 2312 N N . ALA B 1 109 ? 1.455 7.754 1.552 1 98.19 109 ALA B N 1
ATOM 2313 C CA . ALA B 1 109 ? 1.059 9.086 2.018 1 98.19 109 ALA B CA 1
ATOM 2314 C C . ALA B 1 109 ? 2.15 10.109 1.738 1 98.19 109 ALA B C 1
ATOM 2316 O O . ALA B 1 109 ? 3.229 10.055 2.336 1 98.19 109 ALA B O 1
ATOM 2317 N N . SER B 1 110 ? 1.872 11.023 0.857 1 98.19 110 SER B N 1
ATOM 2318 C CA . SER B 1 110 ? 2.826 12.055 0.455 1 98.19 110 SER B CA 1
ATOM 2319 C C . SER B 1 110 ? 2.465 13.406 1.056 1 98.19 110 SER B C 1
ATOM 2321 O O . SER B 1 110 ? 1.302 13.82 1.021 1 98.19 110 SER B O 1
ATOM 2323 N N . HIS B 1 111 ? 3.461 14.062 1.665 1 98.12 111 HIS B N 1
ATOM 2324 C CA . HIS B 1 111 ? 3.316 15.383 2.273 1 98.12 111 HIS B CA 1
ATOM 2325 C C . HIS B 1 111 ? 4.301 16.375 1.671 1 98.12 111 HIS B C 1
ATOM 2327 O O . HIS B 1 111 ? 5.48 16.062 1.503 1 98.12 111 HIS B O 1
ATOM 2333 N N . GLY B 1 112 ? 3.838 17.516 1.278 1 97.5 112 GLY B N 1
ATOM 2334 C CA . GLY B 1 112 ? 4.652 18.625 0.81 1 97.5 112 GLY B CA 1
ATOM 2335 C C . GLY B 1 112 ? 4.305 19.938 1.478 1 97.5 112 GLY B C 1
ATOM 2336 O O . GLY B 1 112 ? 3.129 20.312 1.573 1 97.5 112 GLY B O 1
ATOM 2337 N N . ARG B 1 113 ? 5.312 20.547 1.924 1 97.12 113 ARG B N 1
ATOM 2338 C CA . ARG B 1 113 ? 5.078 21.875 2.496 1 97.12 113 ARG B CA 1
ATOM 2339 C C . ARG B 1 113 ? 5.359 22.969 1.476 1 97.12 113 ARG B C 1
ATOM 2341 O O . ARG B 1 113 ? 6.457 23.031 0.916 1 97.12 113 ARG B O 1
ATOM 2348 N N . ARG B 1 114 ? 4.41 23.75 1.257 1 96.12 114 ARG B N 1
ATOM 2349 C CA . ARG B 1 114 ? 4.516 24.859 0.31 1 96.12 114 ARG B CA 1
ATOM 2350 C C . ARG B 1 114 ? 5.488 25.906 0.813 1 96.12 114 ARG B C 1
ATOM 2352 O O . ARG B 1 114 ? 5.543 26.188 2.012 1 96.12 114 ARG B O 1
ATOM 2359 N N . LEU B 1 115 ? 6.238 26.469 -0.118 1 95.31 115 LEU B N 1
ATOM 2360 C CA . LEU B 1 115 ? 7.227 27.5 0.198 1 95.31 115 LEU B CA 1
ATOM 2361 C C . LEU B 1 115 ? 6.547 28.766 0.712 1 95.31 115 LEU B C 1
ATOM 2363 O O . LEU B 1 115 ? 5.613 29.266 0.085 1 95.31 115 LEU B O 1
ATOM 2367 N N . GLU B 1 116 ? 7.031 29.188 1.83 1 91.88 116 GLU B N 1
ATOM 2368 C CA . GLU B 1 116 ? 6.473 30.406 2.418 1 91.88 116 GLU B CA 1
ATOM 2369 C C . GLU B 1 116 ? 6.539 31.578 1.44 1 91.88 116 GLU B C 1
ATOM 2371 O O . GLU B 1 116 ? 7.543 31.766 0.752 1 91.88 116 GLU B O 1
ATOM 2376 N N . GLY B 1 117 ? 5.453 32.312 1.419 1 90.88 117 GLY B N 1
ATOM 2377 C CA . GLY B 1 117 ? 5.418 33.5 0.564 1 90.88 117 GLY B CA 1
ATOM 2378 C C . GLY B 1 117 ? 4.82 33.219 -0.803 1 90.88 117 GLY B C 1
ATOM 2379 O O . GLY B 1 117 ? 4.465 34.156 -1.528 1 90.88 117 GLY B O 1
ATOM 2380 N N . GLU B 1 118 ? 4.648 32.062 -1.123 1 92 118 GLU B N 1
ATOM 2381 C CA . GLU B 1 118 ? 4.051 31.719 -2.408 1 92 118 GLU B CA 1
ATOM 2382 C C . GLU B 1 118 ? 2.529 31.797 -2.352 1 92 118 GLU B C 1
ATOM 2384 O O . GLU B 1 118 ? 1.948 31.906 -1.269 1 92 118 GLU B O 1
ATOM 2389 N N . ASP B 1 119 ? 1.957 31.828 -3.531 1 93.69 119 ASP B N 1
ATOM 2390 C CA . ASP B 1 119 ? 0.515 31.641 -3.654 1 93.69 119 ASP B CA 1
ATOM 2391 C C . ASP B 1 119 ? 0.142 30.172 -3.557 1 93.69 119 ASP B C 1
ATOM 2393 O O . ASP B 1 119 ? 0.279 29.422 -4.527 1 93.69 119 ASP B O 1
ATOM 2397 N N . TYR B 1 120 ? -0.391 29.828 -2.42 1 92.25 120 TYR B N 1
ATOM 2398 C CA . TYR B 1 120 ? -0.659 28.422 -2.15 1 92.25 120 TYR B CA 1
ATOM 2399 C C . TYR B 1 120 ? -1.751 27.891 -3.07 1 92.25 120 TYR B C 1
ATOM 2401 O O . TYR B 1 120 ? -1.924 26.672 -3.201 1 92.25 120 TYR B O 1
ATOM 2409 N N . MET B 1 121 ? -2.422 28.734 -3.705 1 90.19 121 MET B N 1
ATOM 2410 C CA . MET B 1 121 ? -3.521 28.297 -4.562 1 90.19 121 MET B CA 1
ATOM 2411 C C . MET B 1 121 ? -3.037 28.047 -5.988 1 90.19 121 MET B C 1
ATOM 2413 O O . MET B 1 121 ? -3.76 27.469 -6.801 1 90.19 121 MET B O 1
ATOM 2417 N N . HIS B 1 122 ? -1.852 28.5 -6.258 1 91.75 122 HIS B N 1
ATOM 2418 C CA . HIS B 1 122 ? -1.321 28.266 -7.598 1 91.75 122 HIS B CA 1
ATOM 2419 C C . HIS B 1 122 ? -0.927 26.812 -7.789 1 91.75 122 HIS B C 1
ATOM 2421 O O . HIS B 1 122 ? -0.267 26.219 -6.934 1 91.75 122 HIS B O 1
ATOM 2427 N N . PRO B 1 123 ? -1.245 26.156 -8.953 1 89.88 123 PRO B N 1
ATOM 2428 C CA . PRO B 1 123 ? -0.964 24.734 -9.156 1 89.88 123 PRO B CA 1
ATOM 2429 C C . PRO B 1 123 ? 0.531 24.422 -9.234 1 89.88 123 PRO B C 1
ATOM 2431 O O . PRO B 1 123 ? 0.945 23.281 -9.023 1 89.88 123 PRO B O 1
ATOM 2434 N N . LEU B 1 124 ? 1.298 25.453 -9.461 1 92.19 124 LEU B N 1
ATOM 2435 C CA . LEU B 1 124 ? 2.738 25.234 -9.555 1 92.19 124 LEU B CA 1
ATOM 2436 C C . LEU B 1 124 ? 3.455 25.844 -8.352 1 92.19 124 LEU B C 1
ATOM 2438 O O . LEU B 1 124 ? 4.645 26.156 -8.43 1 92.19 124 LEU B O 1
ATOM 2442 N N . CYS B 1 125 ? 2.623 26.078 -7.293 1 93.19 125 CYS B N 1
ATOM 2443 C CA . CYS B 1 125 ? 3.238 26.547 -6.055 1 93.19 125 CYS B CA 1
ATOM 2444 C C . CYS B 1 125 ? 4.438 25.688 -5.688 1 93.19 125 CYS B C 1
ATOM 2446 O O . CYS B 1 125 ? 4.352 24.453 -5.699 1 93.19 125 CYS B O 1
ATOM 2448 N N . LYS B 1 126 ? 5.551 26.281 -5.332 1 96.56 126 LYS B N 1
ATOM 2449 C CA . LYS B 1 126 ? 6.789 25.562 -5.039 1 96.56 126 LYS B CA 1
ATOM 2450 C C . LYS B 1 126 ? 6.707 24.859 -3.691 1 96.56 126 LYS B C 1
ATOM 2452 O O . LYS B 1 126 ? 6.07 25.359 -2.76 1 96.56 126 LYS B O 1
ATOM 2457 N N . ILE B 1 127 ? 7.281 23.703 -3.623 1 97.06 127 ILE B N 1
ATOM 2458 C CA . ILE B 1 127 ? 7.355 22.891 -2.414 1 97.06 127 ILE B CA 1
ATOM 2459 C C . ILE B 1 127 ? 8.75 22.984 -1.807 1 97.06 127 ILE B C 1
ATOM 2461 O O . ILE B 1 127 ? 9.75 22.812 -2.506 1 97.06 127 ILE B O 1
ATOM 2465 N N . SER B 1 128 ? 8.859 23.25 -0.484 1 95.69 128 SER B N 1
ATOM 2466 C CA . SER B 1 128 ? 10.148 23.438 0.183 1 95.69 128 SER B CA 1
ATOM 2467 C C . SER B 1 128 ? 10.609 22.156 0.866 1 95.69 128 SER B C 1
ATOM 2469 O O . SER B 1 128 ? 11.812 21.922 1.009 1 95.69 128 SER B O 1
ATOM 2471 N N . GLU B 1 129 ? 9.695 21.344 1.329 1 96.56 129 GLU B N 1
ATOM 2472 C CA . GLU B 1 129 ? 9.977 20.125 2.078 1 96.56 129 GLU B CA 1
ATOM 2473 C C . GLU B 1 129 ? 9.008 19.016 1.694 1 96.56 129 GLU B C 1
ATOM 2475 O O . GLU B 1 129 ? 7.836 19.266 1.402 1 96.56 129 GLU B O 1
ATOM 2480 N N . ILE B 1 130 ? 9.531 17.797 1.671 1 96.88 130 ILE B N 1
ATOM 2481 C CA . ILE B 1 130 ? 8.68 16.641 1.384 1 96.88 130 ILE B CA 1
ATOM 2482 C C . ILE B 1 130 ? 8.891 15.57 2.449 1 96.88 130 ILE B C 1
ATOM 2484 O O . ILE B 1 130 ? 9.977 15.461 3.021 1 96.88 130 ILE B O 1
ATOM 2488 N N . SER B 1 131 ? 7.887 14.883 2.76 1 97.12 131 SER B N 1
ATOM 2489 C CA . SER B 1 131 ? 7.918 13.656 3.561 1 97.12 131 SER B CA 1
ATOM 2490 C C . SER B 1 131 ? 6.91 12.633 3.047 1 97.12 131 SER B C 1
ATOM 2492 O O . SER B 1 131 ? 5.711 12.906 3 1 97.12 131 SER B O 1
ATOM 2494 N N . ASP B 1 132 ? 7.387 11.461 2.678 1 96.94 132 ASP B N 1
ATOM 2495 C CA . ASP B 1 132 ? 6.539 10.398 2.15 1 96.94 132 ASP B CA 1
ATOM 2496 C C . ASP B 1 132 ? 6.559 9.18 3.064 1 96.94 132 ASP B C 1
ATOM 2498 O O . ASP B 1 132 ? 7.629 8.695 3.447 1 96.94 132 ASP B O 1
ATOM 2502 N N . GLY B 1 133 ? 5.406 8.789 3.422 1 97.25 133 GLY B N 1
ATOM 2503 C CA . GLY B 1 133 ? 5.273 7.562 4.199 1 97.25 133 GLY B CA 1
ATOM 2504 C C . GLY B 1 133 ? 4.754 6.395 3.387 1 97.25 133 GLY B C 1
ATOM 2505 O O . GLY B 1 133 ? 3.676 6.473 2.791 1 97.25 133 GLY B O 1
ATOM 2506 N N . ARG B 1 134 ? 5.551 5.324 3.299 1 97.94 134 ARG B N 1
ATOM 2507 C CA . ARG B 1 134 ? 5.09 4.043 2.775 1 97.94 134 ARG B CA 1
ATOM 2508 C C . ARG B 1 134 ? 4.488 3.186 3.883 1 97.94 134 ARG B C 1
ATOM 2510 O O . ARG B 1 134 ? 5.133 2.926 4.898 1 97.94 134 ARG B O 1
ATOM 2517 N N . SER B 1 135 ? 3.215 2.838 3.686 1 97.56 135 SER B N 1
ATOM 2518 C CA . SER B 1 135 ? 2.488 2.281 4.82 1 97.56 135 SER B CA 1
ATOM 2519 C C . SER B 1 135 ? 1.385 1.334 4.359 1 97.56 135 SER B C 1
ATOM 2521 O O . SER B 1 135 ? 1.14 1.195 3.16 1 97.56 135 SER B O 1
ATOM 2523 N N . TRP B 1 136 ? 0.847 0.588 5.309 1 97.25 136 TRP B N 1
ATOM 2524 C CA . TRP B 1 136 ? -0.467 -0.04 5.219 1 97.25 136 TRP B CA 1
ATOM 2525 C C . TRP B 1 136 ? -1.489 0.712 6.062 1 97.25 136 TRP B C 1
ATOM 2527 O O . TRP B 1 136 ? -1.137 1.325 7.074 1 97.25 136 TRP B O 1
ATOM 2537 N N . MET B 1 137 ? -2.664 0.678 5.578 1 98.25 137 MET B N 1
ATOM 2538 C CA . MET B 1 137 ? -3.799 1.257 6.289 1 98.25 137 MET B CA 1
ATOM 2539 C C . MET B 1 137 ? -4.914 0.23 6.465 1 98.25 137 MET B C 1
ATOM 2541 O O . MET B 1 137 ? -5.625 -0.088 5.512 1 98.25 137 MET B O 1
ATOM 2545 N N . GLN B 1 138 ? -5.051 -0.259 7.703 1 98.81 138 GLN B N 1
ATOM 2546 C CA . GLN B 1 138 ? -6.191 -1.129 7.977 1 98.81 138 GLN B CA 1
ATOM 2547 C C . GLN B 1 138 ? -7.422 -0.317 8.359 1 98.81 138 GLN B C 1
ATOM 2549 O O . GLN B 1 138 ? -7.348 0.576 9.203 1 98.81 138 GLN B O 1
ATOM 2554 N N . GLN B 1 139 ? -8.508 -0.614 7.742 1 98.88 139 GLN B N 1
ATOM 2555 C CA . GLN B 1 139 ? -9.797 0.015 8.023 1 98.88 139 GLN B CA 1
ATOM 2556 C C . GLN B 1 139 ? -10.852 -1.027 8.375 1 98.88 139 GLN B C 1
ATOM 2558 O O . GLN B 1 139 ? -10.914 -2.092 7.758 1 98.88 139 GLN B O 1
ATOM 2563 N N . THR B 1 140 ? -11.648 -0.757 9.375 1 98.94 140 THR B N 1
ATOM 2564 C CA . THR B 1 140 ? -12.812 -1.556 9.727 1 98.94 140 THR B CA 1
ATOM 2565 C C . THR B 1 140 ? -14.102 -0.818 9.359 1 98.94 140 THR B C 1
ATOM 2567 O O . THR B 1 140 ? -14.297 0.335 9.758 1 98.94 140 THR B O 1
ATOM 2570 N N . TYR B 1 141 ? -14.891 -1.457 8.633 1 98.94 141 TYR B N 1
ATOM 2571 C CA . TYR B 1 141 ? -16.172 -0.9 8.188 1 98.94 141 TYR B CA 1
ATOM 2572 C C . TYR B 1 141 ? -17.328 -1.564 8.906 1 98.94 141 TYR B C 1
ATOM 2574 O O . TYR B 1 141 ? -17.328 -2.779 9.125 1 98.94 141 TYR B O 1
ATOM 2582 N N . VAL B 1 142 ? -18.328 -0.772 9.242 1 98.88 142 VAL B N 1
ATOM 2583 C CA . VAL B 1 142 ? -19.594 -1.254 9.805 1 98.88 142 VAL B CA 1
ATOM 2584 C C . VAL B 1 142 ? -20.766 -0.655 9.031 1 98.88 142 VAL B C 1
ATOM 2586 O O . VAL B 1 142 ? -20.594 0.325 8.305 1 98.88 142 VAL B O 1
ATOM 2589 N N . LYS B 1 143 ? -21.875 -1.249 9.203 1 98.25 143 LYS B N 1
ATOM 2590 C CA . LYS B 1 143 ? -23.062 -0.725 8.539 1 98.25 143 LYS B CA 1
ATOM 2591 C C . LYS B 1 143 ? -23.734 0.354 9.383 1 98.25 143 LYS B C 1
ATOM 2593 O O . LYS B 1 143 ? -24 0.146 10.57 1 98.25 143 LYS B O 1
ATOM 2598 N N . VAL B 1 144 ? -23.906 1.474 8.82 1 98.25 144 VAL B N 1
ATOM 2599 C CA . VAL B 1 144 ? -24.703 2.58 9.344 1 98.25 144 VAL B CA 1
ATOM 2600 C C . VAL B 1 144 ? -25.812 2.926 8.352 1 98.25 144 VAL B C 1
ATOM 2602 O O . VAL B 1 144 ? -25.547 3.432 7.262 1 98.25 144 VAL B O 1
ATOM 2605 N N . ASP B 1 145 ? -27.094 2.631 8.734 1 96.5 145 ASP B N 1
ATOM 2606 C CA . ASP B 1 145 ? -28.219 2.797 7.82 1 96.5 145 ASP B CA 1
ATOM 2607 C C . ASP B 1 145 ? -27.969 2.074 6.5 1 96.5 145 ASP B C 1
ATOM 2609 O O . ASP B 1 145 ? -28.109 2.664 5.426 1 96.5 145 ASP B O 1
ATOM 2613 N N . GLU B 1 146 ? -27.406 0.912 6.465 1 96.38 146 GLU B N 1
ATOM 2614 C CA . GLU B 1 146 ? -27.219 -0.037 5.371 1 96.38 146 GLU B CA 1
ATOM 2615 C C . GLU B 1 146 ? -26.062 0.375 4.469 1 96.38 146 GLU B C 1
ATOM 2617 O O . GLU B 1 146 ? -25.906 -0.168 3.375 1 96.38 146 GLU B O 1
ATOM 2622 N N . GLN B 1 147 ? -25.344 1.349 4.895 1 98 147 GLN B N 1
ATOM 2623 C CA . GLN B 1 147 ? -24.156 1.771 4.156 1 98 147 GLN B CA 1
ATOM 2624 C C . GLN B 1 147 ? -22.891 1.48 4.945 1 98 147 GLN B C 1
ATOM 2626 O O . GLN B 1 147 ? -22.859 1.657 6.168 1 98 147 GLN B O 1
ATOM 2631 N N . TRP B 1 148 ? -21.859 1.062 4.223 1 98.81 148 TRP B N 1
ATOM 2632 C CA . TRP B 1 148 ? -20.578 0.82 4.879 1 98.81 148 TRP B CA 1
ATOM 2633 C C . TRP B 1 148 ? -19.891 2.135 5.25 1 98.81 148 TRP B C 1
ATOM 2635 O O . TRP B 1 148 ? -19.75 3.021 4.406 1 98.81 148 TRP B O 1
ATOM 2645 N N . ARG B 1 149 ? -19.547 2.26 6.535 1 98.94 149 ARG B N 1
ATOM 2646 C CA . ARG B 1 149 ? -18.812 3.41 7.062 1 98.94 149 ARG B CA 1
ATOM 2647 C C . ARG B 1 149 ? -17.625 2.963 7.898 1 98.94 149 ARG B C 1
ATOM 2649 O O . ARG B 1 149 ? -17.641 1.882 8.492 1 98.94 149 ARG B O 1
ATOM 2656 N N . ILE B 1 150 ? -16.625 3.75 7.965 1 98.94 150 ILE B N 1
ATOM 2657 C CA . ILE B 1 150 ? -15.375 3.404 8.641 1 98.94 150 ILE B CA 1
ATOM 2658 C C . ILE B 1 150 ? -15.523 3.629 10.141 1 98.94 150 ILE B C 1
ATOM 2660 O O . ILE B 1 150 ? -15.852 4.734 10.586 1 98.94 150 ILE B O 1
ATOM 2664 N N . ALA B 1 151 ? -15.227 2.611 10.898 1 98.94 151 ALA B N 1
ATOM 2665 C CA . ALA B 1 151 ? -15.32 2.666 12.352 1 98.94 151 ALA B CA 1
ATOM 2666 C C . ALA B 1 151 ? -13.945 2.635 13 1 98.94 151 ALA B C 1
ATOM 2668 O O . ALA B 1 151 ? -13.797 2.932 14.188 1 98.94 151 ALA B O 1
ATOM 2669 N N . GLU B 1 152 ? -12.969 2.295 12.242 1 98.94 152 GLU B N 1
ATOM 2670 C CA . GLU B 1 152 ? -11.602 2.264 12.758 1 98.94 152 GLU B CA 1
ATOM 2671 C C . GLU B 1 152 ? -10.586 2.455 11.641 1 98.94 152 GLU B C 1
ATOM 2673 O O . GLU B 1 152 ? -10.742 1.904 10.547 1 98.94 152 GLU B O 1
ATOM 2678 N N . ILE B 1 153 ? -9.531 3.248 11.938 1 98.81 153 ILE B N 1
ATOM 2679 C CA . ILE B 1 153 ? -8.352 3.303 11.07 1 98.81 153 ILE B CA 1
ATOM 2680 C C . ILE B 1 153 ? -7.105 2.969 11.883 1 98.81 153 ILE B C 1
ATOM 2682 O O . ILE B 1 153 ? -6.949 3.438 13.016 1 98.81 153 ILE B O 1
ATOM 2686 N N . ARG B 1 154 ? -6.234 2.141 11.305 1 98.5 154 ARG B N 1
ATOM 2687 C CA . ARG B 1 154 ? -4.992 1.689 11.93 1 98.5 154 ARG B CA 1
ATOM 2688 C C . ARG B 1 154 ? -3.85 1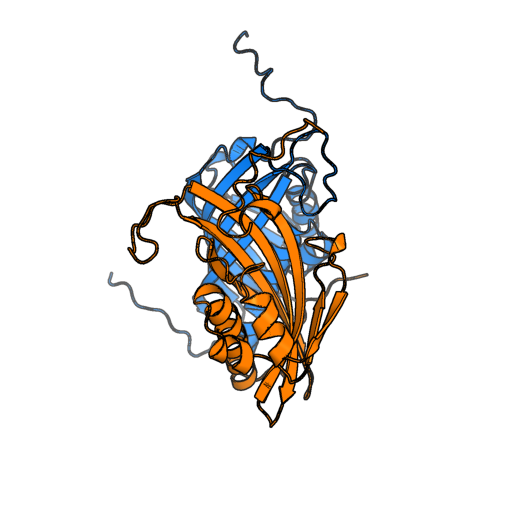.667 10.914 1 98.5 154 ARG B C 1
ATOM 2690 O O . ARG B 1 154 ? -3.537 0.619 10.344 1 98.5 154 ARG B O 1
ATOM 2697 N N . PRO B 1 155 ? -3.16 2.803 10.773 1 97.94 155 PRO B N 1
ATOM 2698 C CA . PRO B 1 155 ? -1.999 2.818 9.883 1 97.94 155 PRO B CA 1
ATOM 2699 C C . PRO B 1 155 ? -0.775 2.141 10.492 1 97.94 155 PRO B C 1
ATOM 2701 O O . PRO B 1 155 ? -0.635 2.102 11.719 1 97.94 155 PRO B O 1
ATOM 2704 N N . GLU B 1 156 ? 0.013 1.568 9.641 1 97.19 156 GLU B N 1
ATOM 2705 C CA . GLU B 1 156 ? 1.316 0.995 9.961 1 97.19 156 GLU B CA 1
ATOM 2706 C C . GLU B 1 156 ? 2.373 1.416 8.945 1 97.19 156 GLU B C 1
ATOM 2708 O O . GLU B 1 156 ? 2.242 1.129 7.754 1 97.19 156 GLU B O 1
ATOM 2713 N N . VAL B 1 157 ? 3.404 2.094 9.453 1 96.38 157 VAL B N 1
ATOM 2714 C CA . VAL B 1 157 ? 4.406 2.635 8.539 1 96.38 157 VAL B CA 1
ATOM 2715 C C . VAL B 1 157 ? 5.496 1.596 8.297 1 96.38 157 VAL B C 1
ATOM 271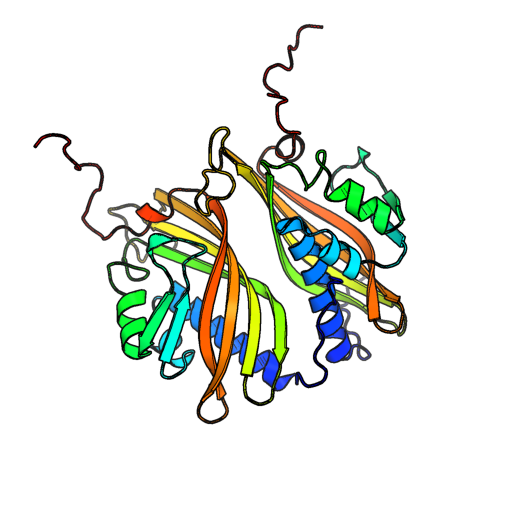7 O O . VAL B 1 157 ? 5.98 0.96 9.234 1 96.38 157 VAL B O 1
ATOM 2720 N N . LEU B 1 158 ? 5.801 1.308 7.023 1 95.81 158 LEU B N 1
ATOM 2721 C CA . LEU B 1 158 ? 6.965 0.526 6.625 1 95.81 158 LEU B CA 1
ATOM 2722 C C . LEU B 1 158 ? 8.242 1.351 6.758 1 95.81 158 LEU B C 1
ATOM 2724 O O . LEU B 1 158 ? 9.18 0.942 7.441 1 95.81 158 LEU B O 1
ATOM 2728 N N . TYR B 1 159 ? 8.227 2.471 6.164 1 94.94 159 TYR B N 1
ATOM 2729 C CA . TYR B 1 159 ? 9.266 3.477 6.359 1 94.94 159 TYR B CA 1
ATOM 2730 C C . TYR B 1 159 ? 8.828 4.828 5.812 1 94.94 159 TYR B C 1
ATOM 2732 O O . TYR B 1 159 ? 7.867 4.91 5.043 1 94.94 159 TYR B O 1
ATOM 2740 N N . SER B 1 160 ? 9.461 5.848 6.262 1 95.38 160 SER B N 1
ATOM 2741 C CA . SER B 1 160 ? 9.172 7.207 5.812 1 95.38 160 SER B CA 1
ATOM 2742 C C . SER B 1 160 ? 10.453 7.934 5.41 1 95.38 160 SER B C 1
ATOM 2744 O O . SER B 1 160 ? 11.539 7.617 5.906 1 95.38 160 SER B O 1
ATOM 2746 N N . THR B 1 161 ? 10.297 8.812 4.477 1 95.62 161 THR B N 1
ATOM 2747 C CA . THR B 1 161 ? 11.367 9.75 4.129 1 95.62 161 THR B CA 1
ATOM 2748 C C . THR B 1 161 ? 11.023 11.156 4.594 1 95.62 161 THR B C 1
ATOM 2750 O O . THR B 1 161 ? 9.852 11.469 4.848 1 95.62 161 THR B O 1
ATOM 2753 N N . GLY B 1 162 ? 12.094 11.977 4.719 1 94.62 162 GLY B N 1
ATOM 2754 C CA . GLY B 1 162 ? 11.852 13.328 5.18 1 94.62 162 GLY B CA 1
ATOM 2755 C C . GLY B 1 162 ? 11.516 13.406 6.66 1 94.62 162 GLY B C 1
ATOM 2756 O O . GLY B 1 162 ? 11.664 12.422 7.387 1 94.62 162 GLY B O 1
ATOM 2757 N N . ASP B 1 163 ? 11.164 14.609 7.086 1 93.94 163 ASP B N 1
ATOM 2758 C CA . ASP B 1 163 ? 10.844 14.859 8.484 1 93.94 163 ASP B CA 1
ATOM 2759 C C . ASP B 1 163 ? 9.328 14.875 8.711 1 93.94 163 ASP B C 1
ATOM 2761 O O . ASP B 1 163 ? 8.711 15.945 8.734 1 93.94 163 ASP B O 1
ATOM 2765 N N . PHE B 1 164 ? 8.789 13.703 8.945 1 92.75 164 PHE B N 1
ATOM 2766 C CA . PHE B 1 164 ? 7.348 13.516 9.047 1 92.75 164 PHE B CA 1
ATOM 2767 C C . PHE B 1 164 ? 6.773 14.359 10.18 1 92.75 164 PHE B C 1
ATOM 2769 O O . PHE B 1 164 ? 5.723 14.992 10.016 1 92.75 164 PHE B O 1
ATOM 2776 N N . LEU B 1 165 ? 7.359 14.453 11.258 1 89.88 165 LEU B N 1
ATOM 2777 C CA . LEU B 1 165 ? 6.816 15.133 12.43 1 89.88 165 LEU B CA 1
ATOM 2778 C C . LEU B 1 165 ? 6.801 16.641 12.227 1 89.88 165 LEU B C 1
ATOM 2780 O O . LEU B 1 165 ? 5.922 17.328 12.742 1 89.88 165 LEU B O 1
ATOM 2784 N N . ASN B 1 166 ? 7.715 17.125 11.398 1 92.62 166 ASN B N 1
ATOM 2785 C CA . ASN B 1 166 ? 7.863 18.562 11.281 1 92.62 166 ASN B CA 1
ATOM 2786 C C . ASN B 1 166 ? 7.191 19.094 10.016 1 92.62 166 ASN B C 1
ATOM 2788 O O . ASN B 1 166 ? 7.004 20.312 9.859 1 92.62 166 ASN B O 1
ATOM 2792 N N . ILE B 1 167 ? 6.891 18.25 9.141 1 94.06 167 ILE B N 1
ATOM 2793 C CA . ILE B 1 167 ? 6.387 18.688 7.848 1 94.06 167 ILE B CA 1
ATOM 2794 C C . ILE B 1 167 ? 5.027 19.359 8.023 1 94.06 167 ILE B C 1
ATOM 2796 O O . ILE B 1 167 ? 4.668 20.266 7.258 1 94.06 167 ILE B O 1
ATOM 2800 N N . GLY B 1 168 ? 4.238 18.906 9.039 1 92.19 168 GLY B N 1
ATOM 2801 C CA . GLY B 1 168 ? 2.914 19.438 9.312 1 92.19 168 GLY B CA 1
ATOM 2802 C C . GLY B 1 168 ? 2.904 20.469 10.422 1 92.19 168 GLY B C 1
ATOM 2803 O O . GLY B 1 168 ? 1.873 20.688 11.062 1 92.19 168 GLY B O 1
ATOM 2804 N N . ARG B 1 169 ? 3.994 21.062 10.641 1 93.31 169 ARG B N 1
ATOM 2805 C CA . ARG B 1 169 ? 4.02 22.062 11.703 1 93.31 169 ARG B CA 1
ATOM 2806 C C . ARG B 1 169 ? 3.061 23.203 11.391 1 93.31 169 ARG B C 1
ATOM 2808 O O . ARG B 1 169 ? 2.832 23.531 10.227 1 93.31 169 ARG B O 1
ATOM 2815 N N . PRO B 1 170 ? 2.525 23.781 12.492 1 89.75 170 PRO B N 1
ATOM 2816 C CA . PRO B 1 170 ? 1.577 24.875 12.281 1 89.75 170 PRO B CA 1
ATOM 2817 C C . PRO B 1 170 ? 2.188 26.047 11.516 1 89.75 170 PRO B C 1
ATOM 2819 O O . PRO B 1 170 ? 3.402 26.266 11.57 1 89.75 170 PRO B O 1
ATOM 2822 N N . ASP B 1 171 ? 1.323 26.781 10.883 1 80.94 171 ASP B N 1
ATOM 2823 C CA . ASP B 1 171 ? 1.748 27.969 10.148 1 80.94 171 ASP B CA 1
ATOM 2824 C C . ASP B 1 171 ? 2.314 29.031 11.094 1 80.94 171 ASP B C 1
ATOM 2826 O O . ASP B 1 171 ? 1.83 29.188 12.219 1 80.94 171 ASP B O 1
ATOM 2830 N N . GLY B 1 172 ? 3.342 29.859 10.727 1 70.81 172 GLY B N 1
ATOM 2831 C CA . GLY B 1 172 ? 3.916 30.922 11.523 1 70.81 172 GLY B CA 1
ATOM 2832 C C . GLY B 1 172 ? 4.973 30.438 12.5 1 70.81 172 GLY B C 1
ATOM 2833 O O . GLY B 1 172 ? 5.699 31.25 13.086 1 70.81 172 GLY B O 1
ATOM 2834 N N . LYS B 1 173 ? 4.969 29.219 13.016 1 58.94 173 LYS B N 1
ATOM 2835 C CA . LYS B 1 173 ? 5.977 28.719 13.953 1 58.94 173 LYS B CA 1
ATOM 2836 C C . LYS B 1 173 ? 7.266 28.344 13.227 1 58.94 173 LYS B C 1
ATOM 2838 O O . LYS B 1 173 ? 7.305 27.359 12.492 1 58.94 173 LYS B O 1
ATOM 2843 N N . ASP B 1 174 ? 7.973 29.266 12.766 1 50.78 174 ASP B N 1
ATOM 2844 C CA . ASP B 1 174 ? 9.297 28.953 12.234 1 50.78 174 ASP B CA 1
ATOM 2845 C C . ASP B 1 174 ? 10.125 28.172 13.25 1 50.78 174 ASP B C 1
ATOM 2847 O O . ASP B 1 174 ? 10.305 28.609 14.391 1 50.78 174 ASP B O 1
ATOM 2851 N N . SER B 1 175 ? 10.117 26.953 13.219 1 46.22 175 SER B N 1
ATOM 2852 C CA . SER B 1 175 ? 10.789 26.094 14.18 1 46.22 175 SER B CA 1
ATOM 2853 C C . SER B 1 175 ? 12.211 26.562 14.445 1 46.22 175 SER B C 1
ATOM 2855 O O . SER B 1 175 ? 12.891 26.031 15.336 1 46.22 175 SER B O 1
ATOM 2857 N N . ARG B 1 176 ? 13.07 27.281 13.594 1 44.09 176 ARG B N 1
ATOM 2858 C CA . ARG B 1 176 ? 14.461 27.609 13.898 1 44.09 176 ARG B CA 1
ATOM 2859 C C . ARG B 1 176 ? 14.562 28.453 15.164 1 44.09 176 ARG B C 1
ATOM 2861 O O . ARG B 1 176 ? 15.664 28.734 15.648 1 44.09 176 ARG B O 1
ATOM 2868 N N . ASN B 1 177 ? 13.5 29.125 15.562 1 34.78 177 ASN B N 1
ATOM 2869 C CA . ASN B 1 177 ? 13.727 29.984 16.719 1 34.78 177 ASN B CA 1
ATOM 2870 C C . ASN B 1 177 ? 13.688 29.203 18.016 1 34.78 177 ASN B C 1
ATOM 2872 O O . ASN B 1 177 ? 12.984 29.578 18.953 1 34.78 177 ASN B O 1
ATOM 2876 N N . ILE B 1 178 ? 13.711 27.922 18.016 1 36 178 ILE B N 1
ATOM 2877 C CA . ILE B 1 178 ? 13.969 27.391 19.359 1 36 178 ILE B CA 1
ATOM 2878 C C . ILE B 1 178 ? 15.32 27.891 19.859 1 36 178 ILE B C 1
ATOM 2880 O O . ILE B 1 178 ? 16.359 27.562 19.297 1 36 178 ILE B O 1
ATOM 2884 N N . ASN B 1 179 ? 15.359 29.125 20.234 1 28.61 179 ASN B N 1
ATOM 2885 C CA . ASN B 1 179 ? 16.453 29.688 21.016 1 28.61 179 ASN B CA 1
ATOM 2886 C C . ASN B 1 179 ? 16.859 28.766 22.156 1 28.61 179 ASN B C 1
ATOM 2888 O O . ASN B 1 179 ? 16.047 28.469 23.047 1 28.61 179 ASN B O 1
ATOM 2892 N N . PRO B 1 180 ? 17.984 27.969 22.078 1 32.81 180 PRO B N 1
ATOM 2893 C CA . PRO B 1 180 ? 18.609 27.375 23.25 1 32.81 180 PRO B CA 1
ATOM 2894 C C . PRO B 1 180 ? 18.828 28.375 24.375 1 32.81 180 PRO B C 1
ATOM 2896 O O . PRO B 1 180 ? 19.469 28.062 25.375 1 32.81 180 PRO B O 1
ATOM 2899 N N . SER B 1 181 ? 18.344 29.609 24.25 1 25.64 181 SER B N 1
ATOM 2900 C CA . SER B 1 181 ? 18.875 30.516 25.281 1 25.64 181 SER B CA 1
ATOM 2901 C C . SER B 1 181 ? 18.375 30.125 26.656 1 25.64 181 SER B C 1
ATOM 2903 O O . SER B 1 181 ? 19.109 30.219 27.641 1 25.64 181 SER B O 1
ATOM 2905 N N . SER B 1 182 ? 16.984 30.188 27.016 1 23.75 182 SER B N 1
ATOM 2906 C CA . SER B 1 182 ? 16.844 30.328 28.453 1 23.75 182 SER B CA 1
ATOM 2907 C C . SER B 1 182 ? 17.047 28.984 29.156 1 23.75 182 SER B C 1
ATOM 2909 O O . SER B 1 182 ? 16.656 27.938 28.656 1 23.75 182 SER B O 1
#

Secondary structure (DSSP, 8-state):
--------TT--HHHHHHHHHHHHHHHHHHHHT-HHHHHHHEEEEEEEE-TTT-GGG-EEEEEHHHHHHHHTSTTTTT-TTEEEEEEEEEEEEEEE-SSEEEEEEEEEEEEEEEPTTS-TTSTT--EEEEEEEEEEEEEEEEEETTEEEEEEEEEEEEEE-S-HHHHTPPTT--GGG--TT-/--------TT--HHHHHHHHHHHHHHHHHHHHT-HHHHHHHEEEEEEEE-TBT-GGG-EEEEEHHHHHHHHTSTTTTT-TTEEEEEEEEEEEEEEE-SSEEEEEEEEEEEEEEEPTTS-TTSTTPPEEEEEEEEEEEEEEEEEETTEEEEEEEEEEEEEE-S-HHHHTPPTT--GGG--S--

InterPro domains:
  IPR032710 NTF2-like domain superfamily [SSF54427] (12-164)
  IPR049884 Scytalone dehydratase-like [PF02982] (11-174)

pLDDT: mean 92.52, std 14.27, range [23.41, 98.94]

Radius of gyration: 22.02 Å; Cα contacts (8 Å, |Δi|>4): 793; chains: 2; bounding box: 72×61×64 Å

Solvent-accessible surface area (backbone atoms only — not comparable to full-atom values): 19222 Å² total; per-residue (Å²): 132,83,88,71,89,69,75,67,87,81,67,45,70,66,55,52,51,43,51,44,34,30,54,44,33,31,37,50,11,57,45,68,60,34,59,52,36,35,49,56,20,40,28,77,42,32,36,42,32,35,44,55,67,44,57,91,69,28,72,48,74,36,48,33,70,58,42,44,53,52,50,50,21,55,76,35,59,34,14,84,50,40,38,43,43,59,42,37,52,68,73,44,64,76,43,77,54,98,60,37,39,31,36,35,25,34,28,43,40,36,38,34,22,44,37,85,90,56,58,83,83,43,39,72,32,53,55,71,46,57,25,40,36,40,28,38,37,35,37,34,29,32,64,58,95,88,34,72,16,34,36,31,43,39,44,36,56,78,50,69,42,66,56,63,84,60,56,44,49,42,80,89,63,66,68,84,71,66,66,84,72,124,132,89,52,72,84,59,72,65,88,81,66,44,70,68,56,52,51,48,51,52,53,30,55,48,34,31,39,50,11,56,46,66,61,33,60,65,43,34,50,71,22,40,29,75,44,32,35,43,32,34,44,46,51,45,57,89,70,29,72,49,75,35,48,36,69,58,42,44,53,52,50,49,20,56,76,35,60,35,13,82,50,40,44,52,43,58,46,71,35,52,59,36,63,76,43,78,54,97,60,38,39,31,35,35,28,34,29,44,39,38,37,32,21,46,39,86,90,55,56,83,81,45,95,78,49,55,68,70,46,57,24,40,35,39,30,39,36,34,36,32,30,31,62,57,96,87,34,72,15,34,36,31,43,38,44,36,42,66,39,36,41,66,53,64,83,62,56,44,50,44,80,90,62,65,73,82,70,67,65,85,70,128